Protein AF-A0ABC8RC09-F1 (afdb_monomer_lite)

Structure (mmCIF, N/CA/C/O backbone):
data_AF-A0ABC8RC09-F1
#
_entry.id   AF-A0ABC8RC09-F1
#
loop_
_atom_site.group_PDB
_atom_site.id
_atom_site.type_symbol
_atom_site.label_atom_id
_atom_site.label_alt_id
_atom_site.label_comp_id
_atom_site.label_asym_id
_atom_site.label_entity_id
_atom_site.label_seq_id
_atom_site.pdbx_PDB_ins_code
_atom_site.Cartn_x
_atom_site.Cartn_y
_atom_site.Cartn_z
_atom_site.occupancy
_atom_site.B_iso_or_equiv
_atom_site.auth_seq_id
_atom_site.auth_comp_id
_atom_site.auth_asym_id
_atom_site.auth_atom_id
_atom_site.pdbx_PDB_model_num
ATOM 1 N N . MET A 1 1 ? -13.737 32.961 -8.921 1.00 31.91 1 MET A N 1
ATOM 2 C CA . MET A 1 1 ? -13.573 32.534 -7.515 1.00 31.91 1 MET A CA 1
ATOM 3 C C . MET A 1 1 ? -12.566 31.397 -7.481 1.00 31.91 1 MET A C 1
ATOM 5 O O . MET A 1 1 ? -12.919 30.269 -7.809 1.00 31.91 1 MET A O 1
ATOM 9 N N . GLU A 1 2 ? -11.306 31.718 -7.196 1.00 32.41 2 GLU A N 1
ATOM 10 C CA . GLU A 1 2 ? -10.209 30.752 -7.076 1.00 32.41 2 GLU A CA 1
ATOM 11 C C . GLU A 1 2 ? -10.447 29.837 -5.869 1.00 32.41 2 GLU A C 1
ATOM 13 O O . GLU A 1 2 ? -10.626 30.301 -4.744 1.00 32.41 2 GLU A O 1
ATOM 18 N N . LYS A 1 3 ? -10.496 28.523 -6.103 1.00 36.38 3 LYS A N 1
ATOM 19 C CA . LYS A 1 3 ? -10.579 27.526 -5.033 1.00 36.38 3 LYS A CA 1
ATOM 20 C C . LYS A 1 3 ? -9.157 27.143 -4.637 1.00 36.38 3 LYS A C 1
ATOM 22 O O . LYS A 1 3 ? -8.481 26.433 -5.374 1.00 36.38 3 LYS A O 1
ATOM 27 N N . TYR A 1 4 ? -8.712 27.632 -3.484 1.00 32.59 4 TYR A N 1
ATOM 28 C CA . TYR A 1 4 ? -7.417 27.297 -2.903 1.00 32.59 4 TYR A CA 1
ATOM 29 C C . TYR A 1 4 ? -7.306 25.787 -2.649 1.00 32.59 4 TYR A C 1
ATOM 31 O O . TYR A 1 4 ? -8.126 25.204 -1.937 1.00 32.59 4 TYR A O 1
ATOM 39 N N . ALA A 1 5 ? -6.268 25.162 -3.210 1.00 39.66 5 ALA A N 1
ATOM 40 C CA . ALA A 1 5 ? -5.835 23.831 -2.810 1.00 39.66 5 ALA A CA 1
ATOM 41 C C . ALA A 1 5 ? -5.429 23.874 -1.330 1.00 39.66 5 ALA A C 1
ATOM 43 O O . ALA A 1 5 ? -4.558 24.652 -0.936 1.00 39.66 5 ALA A O 1
ATOM 44 N N . GLN A 1 6 ? -6.069 23.056 -0.495 1.00 35.59 6 GLN A N 1
ATOM 45 C CA . GLN A 1 6 ? -5.686 22.942 0.909 1.00 35.59 6 GLN A CA 1
ATOM 46 C C . GLN A 1 6 ? -4.479 22.013 1.018 1.00 35.59 6 GLN A C 1
ATOM 48 O O . GLN A 1 6 ? -4.540 20.833 0.669 1.00 35.59 6 GLN A O 1
ATOM 53 N N . ILE A 1 7 ? -3.367 22.576 1.484 1.00 38.75 7 ILE A N 1
ATOM 54 C CA . ILE A 1 7 ? -2.116 21.858 1.700 1.00 38.75 7 ILE A CA 1
ATOM 55 C C . ILE A 1 7 ? -2.071 21.420 3.161 1.00 38.75 7 ILE A C 1
ATOM 57 O O . ILE A 1 7 ? -1.916 22.248 4.058 1.00 38.75 7 ILE A O 1
ATOM 61 N N . PHE A 1 8 ? -2.145 20.112 3.399 1.00 38.38 8 PHE A N 1
ATOM 62 C CA . PHE A 1 8 ? -1.890 19.543 4.721 1.00 38.38 8 PHE A CA 1
ATOM 63 C C . PHE A 1 8 ? -0.480 18.955 4.754 1.00 38.38 8 PHE A C 1
ATOM 65 O O . PHE A 1 8 ? -0.114 18.142 3.901 1.00 38.38 8 PHE A O 1
ATOM 72 N N . ARG A 1 9 ? 0.319 19.362 5.745 1.00 35.41 9 ARG A N 1
ATOM 73 C CA . ARG A 1 9 ? 1.628 18.762 6.030 1.00 35.41 9 ARG A CA 1
ATOM 74 C C . ARG A 1 9 ? 1.496 17.854 7.245 1.00 35.41 9 ARG A C 1
ATOM 76 O O . ARG A 1 9 ? 1.318 18.334 8.359 1.00 35.41 9 ARG A O 1
ATOM 83 N N . LEU A 1 10 ? 1.589 16.547 7.027 1.00 36.41 10 LEU A N 1
ATOM 84 C CA . LEU A 1 10 ? 1.580 15.534 8.083 1.00 36.41 10 LEU A CA 1
ATOM 85 C C . LEU A 1 10 ? 2.803 14.637 7.904 1.00 36.41 10 LEU A C 1
ATOM 87 O O . LEU A 1 10 ? 3.010 14.077 6.830 1.00 36.41 10 LEU A O 1
ATOM 91 N N . PHE A 1 11 ? 3.625 14.513 8.949 1.00 39.25 11 PHE A N 1
ATOM 92 C CA . PHE A 1 11 ? 4.826 13.661 8.961 1.00 39.25 11 PHE A CA 1
ATOM 93 C C . PHE A 1 11 ? 5.819 13.931 7.812 1.00 39.25 11 PHE A C 1
ATOM 95 O O . PHE A 1 11 ? 6.375 12.999 7.236 1.00 39.25 11 PHE A O 1
ATOM 102 N N . GLY A 1 12 ? 6.012 15.201 7.438 1.00 38.16 12 GLY A N 1
ATOM 103 C CA . GLY A 1 12 ? 6.913 15.586 6.343 1.00 38.16 12 GLY A CA 1
ATOM 104 C C . GLY A 1 12 ? 6.384 15.291 4.933 1.00 38.16 12 GLY A C 1
ATOM 105 O O . GLY A 1 12 ? 7.077 15.575 3.962 1.00 38.16 12 GLY A O 1
ATOM 106 N N . ASN A 1 13 ? 5.156 14.780 4.801 1.00 39.06 13 ASN A N 1
ATOM 107 C CA . ASN A 1 13 ? 4.503 14.572 3.514 1.00 39.06 13 ASN A CA 1
ATOM 108 C C . ASN A 1 13 ? 3.538 15.729 3.218 1.00 39.06 13 ASN A C 1
ATOM 110 O O . ASN A 1 13 ? 2.702 16.085 4.052 1.00 39.06 13 ASN A O 1
ATOM 114 N N . THR A 1 14 ? 3.632 16.285 2.010 1.00 37.78 14 THR A N 1
ATOM 115 C CA . THR A 1 14 ? 2.657 17.238 1.465 1.00 37.78 14 THR A CA 1
ATOM 116 C C . THR A 1 14 ? 1.487 16.459 0.872 1.00 37.78 14 THR A C 1
ATOM 118 O O . THR A 1 14 ? 1.654 15.756 -0.125 1.00 37.78 14 THR A O 1
ATOM 121 N N . ILE A 1 15 ? 0.299 16.578 1.465 1.00 39.97 15 ILE A N 1
ATOM 122 C CA . ILE A 1 15 ? -0.942 16.083 0.863 1.00 39.97 15 ILE A CA 1
ATOM 123 C C . ILE A 1 15 ? -1.540 17.239 0.062 1.00 39.97 15 ILE A C 1
ATOM 125 O O . ILE A 1 15 ? -2.018 18.215 0.639 1.00 39.97 15 ILE A O 1
ATOM 129 N N . ILE A 1 16 ? -1.480 17.134 -1.268 1.00 40.56 16 ILE A N 1
ATOM 130 C CA . ILE A 1 16 ? -2.173 18.047 -2.181 1.00 40.56 16 ILE A CA 1
ATOM 131 C C . ILE A 1 16 ? -3.559 17.456 -2.437 1.00 40.56 16 ILE A C 1
ATOM 133 O O . ILE A 1 16 ? -3.698 16.474 -3.167 1.00 40.56 16 ILE A O 1
ATOM 137 N N . VAL A 1 17 ? -4.585 18.032 -1.816 1.00 43.09 17 VAL A N 1
ATOM 138 C CA . VAL A 1 17 ? -5.981 17.737 -2.156 1.00 43.09 17 VAL A CA 1
ATOM 139 C C . VAL A 1 17 ? -6.389 18.726 -3.244 1.00 43.09 17 VAL A C 1
ATOM 141 O O . VAL A 1 17 ? -6.629 19.893 -2.944 1.00 43.09 17 VAL A O 1
ATOM 144 N N . GLY A 1 18 ? -6.426 18.286 -4.507 1.00 37.19 18 GLY A N 1
ATOM 145 C CA . GLY A 1 18 ? -6.943 19.154 -5.572 1.00 37.19 18 GLY A CA 1
ATOM 146 C C . GLY A 1 18 ? -6.539 18.898 -7.020 1.00 37.19 18 GLY A C 1
ATOM 147 O O . GLY A 1 18 ? -6.832 19.761 -7.836 1.00 37.19 18 GLY A O 1
ATOM 148 N N . GLU A 1 19 ? -5.915 17.778 -7.393 1.00 36.88 19 GLU A N 1
ATOM 149 C CA . GLU A 1 19 ? -5.708 17.496 -8.821 1.00 36.88 19 GLU A CA 1
ATOM 150 C C . GLU A 1 19 ? -6.808 16.567 -9.339 1.00 36.88 19 GLU A C 1
ATOM 152 O O . GLU A 1 19 ? -6.760 15.343 -9.189 1.00 36.88 19 GLU A O 1
ATOM 157 N N . THR A 1 20 ? -7.854 17.171 -9.903 1.00 37.34 20 THR A N 1
ATOM 158 C CA . THR A 1 20 ? -8.865 16.451 -10.675 1.00 37.34 20 THR A CA 1
ATOM 159 C C . THR A 1 20 ? -8.181 15.798 -11.869 1.00 37.34 20 THR A C 1
ATOM 161 O O . THR A 1 20 ? -7.597 16.483 -12.707 1.00 37.34 20 THR A O 1
ATOM 164 N N . ALA A 1 21 ? -8.248 14.468 -11.932 1.00 38.44 21 ALA A N 1
ATOM 165 C CA . ALA A 1 21 ? -7.783 13.695 -13.071 1.00 38.44 21 ALA A CA 1
ATOM 166 C C . ALA A 1 21 ? -8.394 14.248 -14.367 1.00 38.44 21 ALA A C 1
ATOM 168 O O . ALA A 1 21 ? -9.605 14.450 -14.438 1.00 38.44 21 ALA A O 1
ATOM 169 N N . ASN A 1 22 ? -7.567 14.470 -15.391 1.00 40.00 22 ASN A N 1
ATOM 170 C CA . ASN A 1 22 ? -8.050 14.679 -16.750 1.00 40.00 22 ASN A CA 1
ATOM 171 C C . ASN A 1 22 ? -8.870 13.433 -17.161 1.00 40.00 22 ASN A C 1
ATOM 173 O O . ASN A 1 22 ? -8.292 12.345 -17.236 1.00 40.00 22 ASN A O 1
ATOM 177 N N . PRO A 1 23 ? -10.190 13.547 -17.404 1.00 45.22 23 PRO A N 1
ATOM 178 C CA . PRO A 1 23 ? -11.063 12.397 -17.653 1.00 45.22 23 PRO A CA 1
ATOM 179 C C . PRO A 1 23 ? -10.815 11.710 -19.008 1.00 45.22 23 PRO A C 1
ATOM 181 O O . PRO A 1 23 ? -11.411 10.671 -19.275 1.00 45.22 23 PRO A O 1
ATOM 184 N N . ALA A 1 24 ? -9.949 12.258 -19.868 1.00 44.81 24 ALA A N 1
ATOM 185 C CA . ALA A 1 24 ? -9.801 11.805 -21.251 1.00 44.81 24 ALA A CA 1
ATOM 186 C C . ALA A 1 24 ? -8.908 10.565 -21.453 1.00 44.81 24 ALA A C 1
ATOM 188 O O . ALA A 1 24 ? -8.929 9.981 -22.536 1.00 44.81 24 ALA A O 1
ATOM 189 N N . ARG A 1 25 ? -8.116 10.136 -20.460 1.00 49.25 25 ARG A N 1
ATOM 190 C CA . ARG A 1 25 ? -7.260 8.947 -20.607 1.00 49.25 25 ARG A CA 1
ATOM 191 C C . ARG A 1 25 ? -7.324 8.085 -19.341 1.00 49.25 25 ARG A C 1
ATOM 193 O O . ARG A 1 25 ? -6.903 8.554 -18.282 1.00 49.25 25 ARG A O 1
ATOM 200 N N . PRO A 1 26 ? -7.834 6.840 -19.423 1.00 55.50 26 PRO A N 1
ATOM 201 C CA . PRO A 1 26 ? -7.787 5.909 -18.305 1.00 55.50 26 PRO A CA 1
ATOM 202 C C . PRO A 1 26 ? -6.348 5.791 -17.789 1.00 55.50 26 PRO A C 1
ATOM 204 O O . PRO A 1 26 ? -5.417 5.780 -18.601 1.00 55.50 26 PRO A O 1
ATOM 207 N N . PRO A 1 27 ? -6.127 5.710 -16.466 1.00 62.12 27 PRO A N 1
ATOM 208 C CA . PRO A 1 27 ? -4.797 5.445 -15.943 1.00 62.12 27 PRO A CA 1
ATOM 209 C C . PRO A 1 27 ? -4.273 4.147 -16.565 1.00 62.12 27 PRO A C 1
ATOM 211 O O . PRO A 1 27 ? -4.925 3.111 -16.492 1.00 62.12 27 PRO A O 1
ATOM 214 N N . LEU A 1 28 ? -3.110 4.216 -17.209 1.00 74.50 28 LEU A N 1
ATOM 215 C CA . LEU A 1 28 ? -2.526 3.062 -17.881 1.00 74.50 28 LEU A CA 1
ATOM 216 C C . LEU A 1 28 ? -1.839 2.164 -16.846 1.00 74.50 28 LEU A C 1
ATOM 218 O O . LEU A 1 28 ? -1.021 2.622 -16.042 1.00 74.50 28 LEU A O 1
ATOM 222 N N . LEU A 1 29 ? -2.212 0.888 -16.847 1.00 84.94 29 LEU A N 1
ATOM 223 C CA . LEU A 1 29 ? -1.488 -0.177 -16.168 1.00 84.94 29 LEU A CA 1
ATOM 224 C C . LEU A 1 29 ? -0.535 -0.811 -17.197 1.00 84.94 29 LEU A C 1
ATOM 226 O O . LEU A 1 29 ? -1.018 -1.190 -18.266 1.00 84.94 29 LEU A O 1
ATOM 230 N N . PRO A 1 30 ? 0.780 -0.916 -16.921 1.00 88.38 30 PRO A N 1
ATOM 231 C CA . PRO A 1 30 ? 1.726 -1.524 -17.851 1.00 88.38 30 PRO A CA 1
ATOM 232 C C . PRO A 1 30 ? 1.296 -2.942 -18.257 1.00 88.38 30 PRO A C 1
ATOM 234 O O . PRO A 1 30 ? 0.823 -3.686 -17.386 1.00 88.38 30 PRO A O 1
ATOM 237 N N . PRO A 1 31 ? 1.449 -3.337 -19.536 1.00 89.06 31 PRO A N 1
ATOM 238 C CA . PRO A 1 31 ? 1.027 -4.651 -20.022 1.00 89.06 31 PRO A CA 1
ATOM 239 C C . PRO A 1 31 ? 1.609 -5.818 -19.220 1.00 89.06 31 PRO A C 1
ATOM 241 O O . PRO A 1 31 ? 0.900 -6.780 -18.937 1.00 89.06 31 PRO A O 1
ATOM 244 N N . GLU A 1 32 ? 2.865 -5.724 -18.790 1.00 90.25 32 GLU A N 1
ATOM 245 C CA . GLU A 1 32 ? 3.549 -6.762 -18.013 1.00 90.25 32 GLU A CA 1
ATOM 246 C C . GLU A 1 32 ? 2.869 -6.971 -16.657 1.00 90.25 32 GLU A C 1
ATOM 248 O O . GLU A 1 32 ? 2.595 -8.100 -16.249 1.00 90.25 32 GLU A O 1
ATOM 253 N N . LEU A 1 33 ? 2.524 -5.870 -15.985 1.00 91.88 33 LEU A N 1
ATOM 254 C CA . LEU A 1 33 ? 1.841 -5.911 -14.698 1.00 91.88 33 LEU A CA 1
ATOM 255 C C . LEU A 1 33 ? 0.386 -6.372 -14.855 1.00 91.88 33 LEU A C 1
ATOM 257 O O . LEU A 1 33 ? -0.105 -7.137 -14.028 1.00 91.88 33 LEU A O 1
ATOM 261 N N . MET A 1 34 ? -0.291 -5.972 -15.936 1.00 92.62 34 MET A N 1
ATOM 262 C CA . MET A 1 34 ? -1.623 -6.479 -16.285 1.00 92.62 34 MET A CA 1
ATOM 263 C C . MET A 1 34 ? -1.599 -7.998 -16.516 1.00 92.62 34 MET A C 1
ATOM 265 O O . MET A 1 34 ? -2.437 -8.721 -15.977 1.00 92.62 34 MET A O 1
ATOM 269 N N . ASN A 1 35 ? -0.597 -8.500 -17.241 1.00 93.31 35 ASN A N 1
ATOM 270 C CA . ASN A 1 35 ? -0.405 -9.930 -17.477 1.00 93.31 35 ASN A CA 1
ATOM 271 C C . ASN A 1 35 ? -0.122 -10.693 -16.177 1.00 93.31 35 ASN A C 1
ATOM 273 O O . ASN A 1 35 ? -0.668 -11.781 -15.984 1.00 93.31 35 ASN A O 1
ATOM 277 N N . ALA A 1 36 ? 0.671 -10.128 -15.263 1.00 95.44 36 ALA A N 1
ATOM 278 C CA . ALA A 1 36 ? 0.914 -10.721 -13.946 1.00 95.44 36 ALA A CA 1
ATOM 279 C C . ALA A 1 36 ? -0.379 -10.811 -13.113 1.00 95.44 36 ALA A C 1
ATOM 281 O O . ALA A 1 36 ? -0.672 -11.854 -12.529 1.00 95.44 36 ALA A O 1
ATOM 282 N N . ILE A 1 37 ? -1.200 -9.756 -13.119 1.00 95.31 37 ILE A N 1
ATOM 283 C CA . ILE A 1 37 ? -2.509 -9.736 -12.450 1.00 95.31 37 ILE A CA 1
ATOM 284 C C . ILE A 1 37 ? -3.456 -10.791 -13.045 1.00 95.31 37 ILE A C 1
ATOM 286 O O . ILE A 1 37 ? -4.083 -11.548 -12.299 1.00 95.31 37 ILE A O 1
ATOM 290 N N . HIS A 1 38 ? -3.532 -10.895 -14.374 1.00 94.81 38 HIS A N 1
ATOM 291 C CA . HIS A 1 38 ? -4.337 -11.920 -15.043 1.00 94.81 38 HIS A CA 1
ATOM 292 C C . HIS A 1 38 ? -3.841 -13.338 -14.747 1.00 94.81 38 HIS A C 1
ATOM 294 O O . HIS A 1 38 ? -4.655 -14.220 -14.480 1.00 94.81 38 HIS A O 1
ATOM 300 N N . SER A 1 39 ? -2.523 -13.548 -14.728 1.00 95.31 39 SER A N 1
ATOM 301 C CA . SER A 1 39 ? -1.906 -14.840 -14.392 1.00 95.31 39 SER A CA 1
ATOM 302 C C . SER A 1 39 ? -2.198 -15.257 -12.950 1.00 95.31 39 SER A C 1
ATOM 304 O O . SER A 1 39 ? -2.367 -16.440 -12.667 1.00 95.31 39 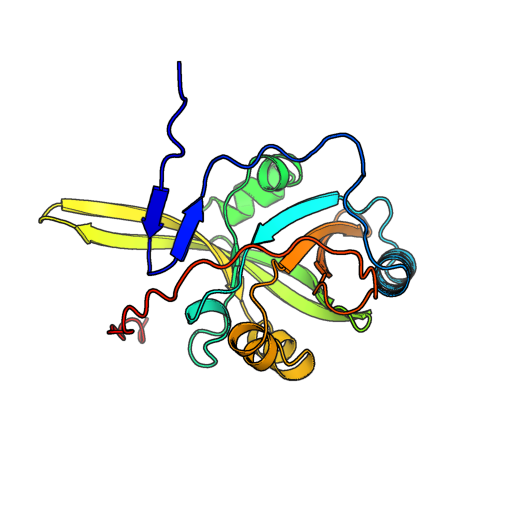SER A O 1
ATOM 306 N N . ALA A 1 40 ? -2.340 -14.287 -12.042 1.00 93.94 40 ALA A N 1
ATOM 307 C CA . ALA A 1 40 ? -2.803 -14.516 -10.677 1.00 93.94 40 ALA A CA 1
ATOM 308 C C . ALA A 1 40 ? -4.316 -14.809 -10.576 1.00 93.94 40 ALA A C 1
ATOM 310 O O . ALA A 1 40 ? -4.813 -15.045 -9.477 1.00 93.94 40 ALA A O 1
ATOM 311 N N . GLY A 1 41 ? -5.062 -14.782 -11.687 1.00 94.81 41 GLY A N 1
ATOM 312 C CA . GLY A 1 41 ? -6.514 -14.973 -11.716 1.00 94.81 41 GLY A CA 1
ATOM 313 C C . GLY A 1 41 ? -7.302 -13.738 -11.276 1.00 94.81 41 GLY A C 1
ATOM 314 O O . GLY A 1 41 ? -8.429 -13.871 -10.800 1.00 94.81 41 GLY A O 1
ATOM 315 N N . GLY A 1 42 ? -6.704 -12.547 -11.377 1.00 92.12 42 GLY A N 1
ATOM 316 C CA . GLY A 1 42 ? -7.294 -11.282 -10.954 1.00 92.12 42 GLY A CA 1
ATOM 317 C C . GLY A 1 42 ? -7.935 -10.504 -12.101 1.00 92.12 42 GLY A C 1
ATOM 318 O O . GLY A 1 42 ? -7.231 -9.782 -12.799 1.00 92.12 42 GLY A O 1
ATOM 319 N N . PRO A 1 43 ? -9.254 -10.578 -12.328 1.00 84.62 43 PRO A N 1
ATOM 320 C CA . PRO A 1 43 ? -9.889 -9.740 -13.336 1.00 84.62 43 PRO A CA 1
ATOM 321 C C . PRO A 1 43 ? -10.058 -8.295 -12.831 1.00 84.62 43 PRO A C 1
ATOM 323 O O . PRO A 1 43 ? -10.250 -8.060 -11.638 1.00 84.62 43 PRO A O 1
ATOM 326 N N . LYS A 1 44 ? -10.091 -7.332 -13.764 1.00 89.62 44 LYS A N 1
ATOM 327 C CA . LYS A 1 44 ? -10.551 -5.941 -13.546 1.00 89.62 44 LYS A CA 1
ATOM 328 C C . LYS A 1 44 ? -9.785 -5.162 -12.452 1.00 89.62 44 LYS A C 1
ATOM 330 O O . LYS A 1 44 ? -10.383 -4.780 -11.444 1.00 89.62 44 LYS A O 1
ATOM 335 N N . PRO A 1 45 ? -8.484 -4.876 -12.633 1.00 93.56 45 PRO A N 1
ATOM 336 C CA . PRO A 1 45 ? -7.757 -4.020 -11.703 1.00 93.56 45 PRO A CA 1
ATOM 337 C C . PRO A 1 45 ? -8.296 -2.581 -11.696 1.00 93.56 45 PRO A C 1
ATOM 339 O O . PRO A 1 45 ? -8.621 -2.013 -12.738 1.00 93.56 45 PRO A O 1
ATOM 342 N N . MET A 1 46 ? -8.349 -1.976 -10.509 1.00 94.31 46 MET A N 1
ATOM 343 C CA . MET A 1 46 ? -8.792 -0.597 -10.283 1.00 94.31 46 MET A CA 1
ATOM 344 C C . MET A 1 46 ? -7.690 0.223 -9.621 1.00 94.31 46 MET A C 1
ATOM 346 O O . MET A 1 46 ? -7.052 -0.237 -8.677 1.00 94.31 46 MET A O 1
ATOM 350 N N . LEU A 1 47 ? -7.467 1.455 -10.075 1.00 93.56 47 LEU A N 1
ATOM 351 C CA . LEU A 1 47 ? -6.520 2.354 -9.421 1.00 93.56 47 LEU A CA 1
ATOM 352 C C . LEU A 1 47 ? -7.126 2.873 -8.110 1.00 93.56 47 LEU A C 1
ATOM 354 O O . LEU A 1 47 ? -8.143 3.562 -8.136 1.00 93.56 47 LEU A O 1
ATOM 358 N N . LEU A 1 48 ? -6.487 2.583 -6.973 1.00 93.94 48 LEU A N 1
ATOM 359 C CA . LEU A 1 48 ? -7.000 2.961 -5.649 1.00 93.94 48 LEU A CA 1
ATOM 360 C C . LEU A 1 48 ? -6.245 4.143 -5.037 1.00 93.94 48 LEU A C 1
ATOM 362 O O . LEU A 1 48 ? -6.845 5.012 -4.398 1.00 93.94 48 LEU A O 1
ATOM 366 N N . ILE A 1 49 ? -4.923 4.180 -5.227 1.00 91.38 49 ILE A N 1
ATOM 367 C CA . ILE A 1 49 ? -4.038 5.199 -4.653 1.00 91.38 49 ILE A CA 1
ATOM 368 C C . ILE A 1 49 ? -3.032 5.677 -5.698 1.00 91.38 49 ILE A C 1
ATOM 370 O O . ILE A 1 49 ? -2.427 4.877 -6.410 1.00 91.38 49 ILE A O 1
ATOM 374 N N . LYS A 1 50 ? -2.777 6.987 -5.703 1.00 89.69 50 LYS A N 1
ATOM 375 C CA . LYS A 1 50 ? -1.610 7.620 -6.325 1.00 89.69 50 LYS A CA 1
ATOM 376 C C . LYS A 1 50 ? -0.856 8.374 -5.230 1.00 89.69 50 LYS A C 1
ATOM 378 O O . LYS A 1 50 ? -1.422 9.272 -4.611 1.00 89.69 50 LYS A O 1
ATOM 383 N N . LYS A 1 51 ? 0.391 7.991 -4.948 1.00 86.00 51 LYS A N 1
ATOM 384 C CA . LYS A 1 51 ? 1.186 8.577 -3.856 1.00 86.00 51 LYS A CA 1
ATOM 385 C C . LYS A 1 51 ? 2.675 8.618 -4.207 1.00 86.00 51 LYS A C 1
ATOM 387 O O . LYS A 1 51 ? 3.207 7.671 -4.774 1.00 86.00 51 LYS A O 1
ATOM 392 N N . ASN A 1 52 ? 3.358 9.689 -3.806 1.00 85.81 52 ASN A N 1
ATOM 393 C CA . ASN A 1 52 ? 4.820 9.713 -3.741 1.00 85.81 52 ASN A CA 1
ATOM 394 C C . ASN A 1 52 ? 5.285 8.986 -2.477 1.00 85.81 52 ASN A C 1
ATOM 396 O O . ASN A 1 52 ? 4.765 9.252 -1.390 1.00 85.81 52 ASN A O 1
ATOM 400 N N . LEU A 1 53 ? 6.247 8.074 -2.610 1.00 87.06 53 LEU A N 1
ATOM 401 C CA . LEU A 1 53 ? 6.830 7.408 -1.447 1.00 87.06 53 LEU A CA 1
ATOM 402 C C . LEU A 1 53 ? 7.589 8.440 -0.609 1.00 87.06 53 LEU A C 1
ATOM 404 O O . LEU A 1 53 ? 8.451 9.144 -1.121 1.00 87.06 53 LEU A O 1
ATOM 408 N N . GLY A 1 54 ? 7.251 8.548 0.672 1.00 83.50 54 GLY A N 1
ATOM 409 C CA . GLY A 1 54 ? 7.973 9.398 1.611 1.00 83.50 54 GLY A CA 1
ATOM 410 C C . GLY A 1 54 ? 9.235 8.710 2.131 1.00 83.50 54 GLY A C 1
ATOM 411 O O . GLY A 1 54 ? 9.396 7.493 2.020 1.00 83.50 54 GLY A O 1
ATOM 412 N N . ALA A 1 55 ? 10.107 9.475 2.791 1.00 85.25 55 ALA A N 1
ATOM 413 C CA . ALA A 1 55 ? 11.313 8.935 3.427 1.00 85.25 55 ALA A CA 1
ATOM 414 C C . ALA A 1 55 ? 10.997 7.808 4.429 1.00 85.25 55 ALA A C 1
ATOM 416 O O . ALA A 1 55 ? 11.756 6.849 4.544 1.00 85.25 55 ALA A O 1
ATOM 417 N N . SER A 1 56 ? 9.856 7.897 5.120 1.00 85.19 56 SER A N 1
ATOM 418 C CA . SER A 1 56 ? 9.391 6.861 6.044 1.00 85.19 56 SER A CA 1
ATOM 419 C C . SER A 1 56 ? 8.924 5.585 5.344 1.00 85.19 56 SER A C 1
ATOM 421 O O . SER A 1 56 ? 9.049 4.515 5.932 1.00 85.19 56 SER A O 1
ATOM 423 N N . ASP A 1 57 ? 8.439 5.678 4.102 1.00 89.69 57 ASP A N 1
ATOM 424 C CA . ASP A 1 57 ? 8.000 4.510 3.341 1.00 89.69 57 ASP A CA 1
ATOM 425 C C . ASP A 1 57 ? 9.200 3.684 2.858 1.00 89.69 57 ASP A C 1
ATOM 427 O O . ASP A 1 57 ? 9.135 2.466 2.795 1.00 89.69 57 ASP A O 1
ATOM 431 N N . VAL A 1 58 ? 10.334 4.312 2.542 1.00 90.88 58 VAL A N 1
ATOM 432 C CA . VAL A 1 58 ? 11.547 3.599 2.087 1.00 90.88 58 VAL A CA 1
ATOM 433 C C . VAL A 1 58 ? 12.561 3.344 3.208 1.00 90.88 58 VAL A C 1
ATOM 435 O O . VAL A 1 58 ? 13.665 2.855 2.954 1.00 90.88 58 VAL A O 1
ATOM 438 N N . ASN A 1 59 ? 12.214 3.679 4.454 1.00 87.44 59 ASN A N 1
ATOM 439 C CA . ASN A 1 59 ? 13.076 3.442 5.605 1.00 87.44 59 ASN A CA 1
ATOM 440 C C . ASN A 1 59 ? 13.038 1.959 6.005 1.00 87.44 59 ASN A C 1
ATOM 442 O O . ASN A 1 59 ? 11.995 1.423 6.388 1.00 87.44 59 ASN A O 1
ATOM 446 N N . LYS A 1 60 ? 14.210 1.315 5.962 1.00 90.31 60 LYS A N 1
ATOM 447 C CA . LYS A 1 60 ? 14.383 -0.101 6.295 1.00 90.31 60 LYS A CA 1
ATOM 448 C C . LYS A 1 60 ? 13.955 -0.461 7.715 1.00 90.31 60 LYS A C 1
ATOM 450 O O . LYS A 1 60 ? 13.409 -1.541 7.908 1.00 90.31 60 LYS A O 1
ATOM 455 N N . ASP A 1 61 ? 14.135 0.453 8.662 1.00 89.44 61 ASP A N 1
ATOM 456 C CA . ASP A 1 61 ? 13.861 0.199 10.076 1.00 89.44 61 ASP A CA 1
ATOM 457 C C . ASP A 1 61 ? 12.358 0.305 10.376 1.00 89.44 61 ASP A C 1
ATOM 459 O O . ASP A 1 61 ? 11.868 -0.264 11.345 1.00 89.44 61 ASP A O 1
ATOM 463 N N . LEU A 1 62 ? 11.600 1.000 9.516 1.00 87.94 62 LEU A N 1
ATOM 464 C CA . LEU A 1 62 ? 10.148 1.127 9.651 1.00 87.94 62 LEU A CA 1
ATOM 465 C C . LEU A 1 62 ? 9.381 0.022 8.917 1.00 87.94 62 LEU A C 1
ATOM 467 O O . LEU A 1 62 ? 8.257 -0.279 9.316 1.00 87.94 62 LEU A O 1
ATOM 471 N N . ASN A 1 63 ? 9.959 -0.541 7.845 1.00 92.75 63 ASN A N 1
ATOM 472 C CA . ASN A 1 63 ? 9.404 -1.638 7.039 1.00 92.75 63 ASN A CA 1
ATOM 473 C C . ASN A 1 63 ? 7.890 -1.509 6.769 1.00 92.75 63 ASN A C 1
ATOM 475 O O . ASN A 1 63 ? 7.102 -2.438 6.986 1.00 92.75 63 ASN A O 1
ATOM 479 N N . ARG A 1 64 ? 7.469 -0.318 6.331 1.00 93.31 64 ARG A N 1
ATOM 480 C CA . ARG A 1 64 ? 6.055 -0.007 6.139 1.00 93.31 64 ARG A CA 1
ATOM 481 C C . ARG A 1 64 ? 5.811 0.959 4.993 1.00 93.31 64 ARG A C 1
ATOM 483 O O . ARG A 1 64 ? 6.607 1.865 4.789 1.00 93.31 64 ARG A O 1
ATOM 490 N N . LEU A 1 65 ? 4.666 0.820 4.336 1.00 93.38 65 LEU A N 1
ATOM 491 C CA . LEU A 1 65 ? 4.093 1.833 3.455 1.00 93.38 65 LEU A CA 1
ATOM 492 C C . LEU A 1 65 ? 2.881 2.450 4.140 1.00 93.38 65 LEU A C 1
ATOM 494 O O . LEU A 1 65 ? 1.925 1.744 4.464 1.00 93.38 65 LEU A O 1
ATOM 498 N N . SER A 1 66 ? 2.881 3.768 4.301 1.00 91.12 66 SER A N 1
ATOM 499 C CA . SER A 1 66 ? 1.670 4.504 4.641 1.00 91.12 66 SER A CA 1
ATOM 500 C C . SER A 1 66 ? 0.771 4.622 3.411 1.00 91.12 66 SER A C 1
ATOM 502 O O . SER A 1 66 ? 1.162 5.152 2.371 1.00 91.12 66 SER A O 1
ATOM 504 N N . VAL A 1 67 ? -0.451 4.130 3.535 1.00 90.81 67 VAL A N 1
ATOM 505 C CA .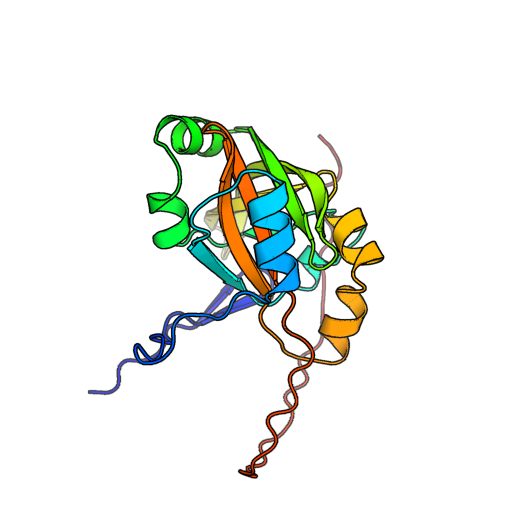 VAL A 1 67 ? -1.476 4.161 2.501 1.00 90.81 67 VAL A CA 1
ATOM 506 C C . VAL A 1 67 ? -2.486 5.256 2.856 1.00 90.81 67 VAL A C 1
ATOM 508 O O . VAL A 1 67 ? -3.087 5.207 3.932 1.00 90.81 67 VAL A O 1
ATOM 511 N N . PRO A 1 68 ? -2.685 6.270 1.996 1.00 88.38 68 PRO A N 1
ATOM 512 C CA . PRO A 1 68 ? -3.698 7.285 2.241 1.00 88.38 68 PRO A CA 1
ATOM 513 C C . PRO A 1 68 ? -5.094 6.657 2.155 1.00 88.38 68 PRO A C 1
ATOM 515 O O . PRO A 1 68 ? -5.377 5.864 1.256 1.00 88.38 68 PRO A O 1
ATOM 518 N N . LYS A 1 69 ? -5.981 7.037 3.079 1.00 87.88 69 LYS A N 1
ATOM 519 C CA . LYS A 1 69 ? -7.394 6.641 3.047 1.00 87.88 69 LYS A CA 1
ATOM 520 C C . LYS A 1 69 ? -8.102 7.445 1.949 1.00 87.88 69 LYS A C 1
ATOM 522 O O . LYS A 1 69 ? -8.485 8.588 2.175 1.00 87.88 69 LYS A O 1
ATOM 527 N N . THR A 1 70 ? -8.225 6.871 0.753 1.00 88.56 70 THR A N 1
ATOM 528 C CA . THR A 1 70 ? -8.958 7.463 -0.380 1.00 88.56 70 THR A CA 1
ATOM 529 C C . THR A 1 70 ? -10.382 6.913 -0.452 1.00 88.56 70 THR A C 1
ATOM 531 O O . THR A 1 70 ? -10.640 5.803 0.012 1.00 88.56 70 THR A O 1
ATOM 534 N N . ILE A 1 71 ? -11.304 7.668 -1.060 1.00 89.44 71 ILE A N 1
ATOM 535 C CA . ILE A 1 71 ? -12.680 7.203 -1.315 1.00 89.44 71 ILE A CA 1
ATOM 536 C C . ILE A 1 71 ? -12.646 5.919 -2.154 1.00 89.44 71 ILE A C 1
ATOM 538 O O . ILE A 1 71 ? -13.206 4.915 -1.744 1.00 89.44 71 ILE A O 1
ATOM 542 N N . ALA A 1 72 ? -11.865 5.905 -3.242 1.00 91.56 72 ALA A N 1
ATOM 543 C CA . ALA A 1 72 ? -11.714 4.736 -4.110 1.00 91.56 72 ALA A CA 1
ATOM 544 C C . ALA A 1 72 ? -11.247 3.478 -3.360 1.00 91.56 72 ALA A C 1
ATOM 546 O O . ALA A 1 72 ? -11.788 2.398 -3.577 1.00 91.56 72 ALA A O 1
ATOM 547 N N . LEU A 1 73 ? -10.263 3.605 -2.460 1.00 93.62 73 LEU A N 1
ATOM 548 C CA . LEU A 1 73 ? -9.816 2.487 -1.631 1.00 93.62 73 LEU A CA 1
ATOM 549 C C . LEU A 1 73 ? -10.938 2.003 -0.716 1.00 93.62 73 LEU A C 1
ATOM 551 O O . LEU A 1 73 ? -11.185 0.806 -0.649 1.00 93.62 73 LEU A O 1
ATOM 555 N N . MET A 1 74 ? -11.607 2.915 -0.012 1.00 91.94 74 MET A N 1
ATOM 556 C CA . MET A 1 74 ? -12.653 2.530 0.930 1.00 91.94 74 MET A CA 1
ATOM 557 C C . MET A 1 74 ? -13.850 1.903 0.218 1.00 91.94 74 MET A C 1
ATOM 559 O O . MET A 1 74 ? -14.334 0.882 0.686 1.00 91.94 74 MET A O 1
ATOM 563 N N . ASP A 1 75 ? -14.278 2.425 -0.925 1.00 94.94 75 ASP A N 1
ATOM 564 C CA . ASP A 1 75 ? -15.382 1.852 -1.703 1.00 94.94 75 ASP A CA 1
ATOM 565 C C . ASP A 1 75 ? -15.026 0.482 -2.294 1.00 94.94 75 ASP A C 1
ATOM 567 O O . ASP A 1 75 ? -15.894 -0.375 -2.446 1.00 94.94 75 ASP A O 1
ATOM 571 N N . PHE A 1 76 ? -13.742 0.240 -2.579 1.00 95.56 76 PHE A N 1
ATOM 572 C CA . PHE A 1 76 ? -13.260 -1.047 -3.077 1.00 95.56 76 PHE A CA 1
ATOM 573 C C . PHE A 1 76 ? -13.241 -2.151 -2.008 1.00 95.56 76 PHE A C 1
ATOM 575 O O . PHE A 1 76 ? -13.360 -3.337 -2.336 1.00 95.56 76 PHE A O 1
ATOM 582 N N . LEU A 1 77 ? -13.041 -1.794 -0.736 1.00 94.94 77 LEU A N 1
ATOM 583 C CA . LEU A 1 77 ? -13.010 -2.754 0.368 1.00 94.94 77 LEU A CA 1
ATOM 584 C C . LEU A 1 77 ? -14.414 -3.280 0.683 1.00 94.94 77 LEU A C 1
ATOM 586 O O . LEU A 1 77 ? -15.385 -2.525 0.739 1.00 94.94 77 LEU A O 1
ATOM 590 N N . THR A 1 78 ? -14.507 -4.577 0.970 1.00 96.12 78 THR A N 1
ATOM 591 C CA . THR A 1 78 ? -15.740 -5.182 1.492 1.00 96.12 78 THR A CA 1
ATOM 592 C C . THR A 1 78 ? -15.991 -4.731 2.930 1.00 96.12 78 THR A C 1
ATOM 594 O O . THR A 1 78 ? -15.056 -4.374 3.648 1.00 96.12 78 THR A O 1
ATOM 597 N N . ASP A 1 79 ? -17.232 -4.816 3.404 1.00 94.25 79 ASP A N 1
ATOM 598 C CA . ASP A 1 79 ? -17.559 -4.430 4.784 1.00 94.25 79 ASP A CA 1
ATOM 599 C C . ASP A 1 79 ? -16.830 -5.290 5.821 1.00 94.25 79 ASP A C 1
ATOM 601 O O . ASP A 1 79 ? -16.399 -4.790 6.859 1.00 94.25 79 ASP A O 1
ATOM 605 N N . LYS A 1 80 ? -16.582 -6.567 5.500 1.00 92.44 80 LYS A N 1
ATOM 606 C CA . LYS A 1 80 ? -15.754 -7.454 6.326 1.00 92.44 80 LYS A CA 1
ATOM 607 C C . LYS A 1 80 ? -14.311 -6.958 6.416 1.00 92.44 80 LYS A C 1
ATOM 609 O O . LYS A 1 80 ? -13.725 -6.973 7.495 1.00 92.44 80 LYS A O 1
ATOM 614 N N . GLU A 1 81 ? -13.728 -6.529 5.301 1.00 94.50 81 GLU A N 1
ATOM 615 C CA . GLU A 1 81 ? -12.363 -5.992 5.271 1.00 94.50 81 GLU A CA 1
ATOM 616 C C . GLU A 1 81 ? -12.272 -4.659 6.000 1.00 94.50 81 GLU A C 1
ATOM 618 O O . GLU A 1 81 ? -11.361 -4.488 6.806 1.00 94.50 81 GLU A O 1
ATOM 623 N N . LYS A 1 82 ? -13.238 -3.759 5.776 1.00 91.81 82 LYS A N 1
ATOM 624 C CA . LYS A 1 82 ? -13.365 -2.495 6.512 1.00 91.81 82 LYS A CA 1
ATOM 625 C C . LYS A 1 82 ? -13.449 -2.752 8.009 1.00 91.81 82 LYS A C 1
ATOM 627 O O . LYS A 1 82 ? -12.626 -2.226 8.742 1.00 91.81 82 LYS A O 1
ATOM 632 N N . GLY A 1 83 ? -14.351 -3.625 8.457 1.00 89.06 83 GLY A N 1
ATOM 633 C CA . GLY A 1 83 ? -14.457 -3.996 9.869 1.00 89.06 83 GLY A CA 1
ATOM 634 C C . GLY A 1 83 ? -13.151 -4.584 10.413 1.00 89.06 83 GLY A C 1
ATOM 635 O O . GLY A 1 83 ? -12.696 -4.205 11.490 1.00 89.06 83 GLY A O 1
ATOM 636 N N . SER A 1 84 ? -12.487 -5.441 9.630 1.00 88.75 84 SER A N 1
ATOM 637 C CA . SER A 1 84 ? -11.204 -6.047 10.001 1.00 88.75 84 SER A CA 1
ATOM 638 C C . SER A 1 84 ? -10.073 -5.032 10.167 1.00 88.75 84 SER A C 1
ATOM 640 O O . SER A 1 84 ? -9.185 -5.283 10.978 1.00 88.75 84 SER A O 1
ATOM 642 N N . ILE A 1 85 ? -10.060 -3.929 9.410 1.00 88.06 85 ILE A N 1
ATOM 643 C CA . ILE A 1 85 ? -9.027 -2.884 9.522 1.00 88.06 85 ILE A CA 1
ATOM 644 C C . ILE A 1 85 ? -9.445 -1.728 10.433 1.00 88.06 85 ILE A C 1
ATOM 646 O O . ILE A 1 85 ? -8.582 -1.063 10.989 1.00 88.06 85 ILE A O 1
ATOM 650 N N . GLU A 1 86 ? -10.735 -1.435 10.586 1.00 80.94 86 GLU A N 1
ATOM 651 C CA . GLU A 1 86 ? -11.201 -0.297 11.384 1.00 80.94 86 GLU A CA 1
ATOM 652 C C . GLU A 1 86 ? -11.180 -0.593 12.887 1.00 80.94 86 GLU A C 1
ATOM 654 O O . GLU A 1 86 ? -10.988 0.340 13.671 1.00 80.94 86 GLU A O 1
ATOM 659 N N . ASN A 1 87 ? -11.230 -1.864 13.288 1.00 79.56 87 ASN A N 1
ATOM 660 C CA . ASN A 1 87 ? -11.009 -2.277 14.673 1.00 79.56 87 ASN A CA 1
ATOM 661 C C . ASN A 1 87 ? -9.578 -1.957 15.148 1.00 79.56 87 ASN A C 1
ATOM 663 O O . ASN A 1 87 ? -8.617 -2.037 14.379 1.00 79.56 87 ASN A O 1
ATOM 667 N N . ASP A 1 88 ? -9.422 -1.575 16.419 1.00 67.19 88 ASP A N 1
ATOM 668 C CA . ASP A 1 88 ? -8.100 -1.331 17.009 1.00 67.19 88 ASP A CA 1
ATOM 669 C C . ASP A 1 88 ? -7.252 -2.610 16.969 1.00 67.19 88 ASP A C 1
ATOM 671 O O . ASP A 1 88 ? -7.697 -3.685 17.361 1.00 67.19 88 ASP A O 1
ATOM 675 N N . GLY A 1 89 ? -6.032 -2.508 16.432 1.00 69.62 89 GLY A N 1
ATOM 676 C CA . GLY A 1 89 ? -5.166 -3.672 16.201 1.00 69.62 89 GLY A CA 1
ATOM 677 C C . GLY A 1 89 ? -5.587 -4.557 15.020 1.00 69.62 89 GLY A C 1
ATOM 678 O O . GLY A 1 89 ? -4.962 -5.593 14.788 1.00 69.62 89 GLY A O 1
ATOM 679 N N . GLY A 1 90 ? -6.603 -4.140 14.259 1.00 79.19 90 GLY A N 1
ATOM 680 C CA . GLY A 1 90 ? -7.126 -4.831 13.091 1.00 79.19 90 GLY A CA 1
ATOM 681 C C . GLY A 1 90 ? -6.085 -5.049 11.990 1.00 79.19 90 GLY A C 1
ATOM 682 O O . GLY A 1 90 ? -5.323 -4.146 11.626 1.00 79.19 90 GLY A O 1
ATOM 683 N N . ARG A 1 91 ? -6.043 -6.272 11.457 1.00 88.69 91 ARG A N 1
ATOM 684 C CA . ARG A 1 91 ? -5.086 -6.725 10.440 1.00 88.69 91 ARG A CA 1
ATOM 685 C C . ARG A 1 91 ? -5.816 -7.534 9.380 1.00 88.69 91 ARG A C 1
ATOM 687 O O . ARG A 1 91 ? -6.688 -8.333 9.705 1.00 88.69 91 ARG A O 1
ATOM 694 N N . HIS A 1 92 ? -5.434 -7.342 8.127 1.00 94.00 92 HIS A N 1
ATOM 695 C CA . HIS A 1 92 ? -5.935 -8.103 6.996 1.00 94.00 92 HIS A CA 1
ATOM 696 C C . HIS A 1 92 ? -4.762 -8.526 6.114 1.00 94.00 92 HIS A C 1
ATOM 698 O O . HIS A 1 92 ? -3.995 -7.680 5.655 1.00 94.00 92 HIS A O 1
ATOM 704 N N . ASP A 1 93 ? -4.598 -9.826 5.892 1.00 95.12 93 ASP A N 1
ATOM 705 C CA . ASP A 1 93 ? -3.552 -10.324 5.003 1.00 95.12 93 ASP A CA 1
ATOM 706 C C . ASP A 1 93 ? -3.914 -10.026 3.549 1.00 95.12 93 ASP A C 1
ATOM 708 O O . ASP A 1 93 ? -5.021 -10.304 3.090 1.00 95.12 93 ASP A O 1
ATOM 712 N N . VAL A 1 94 ? -2.955 -9.474 2.813 1.00 96.88 94 VAL A N 1
ATOM 713 C CA . VAL A 1 94 ? -3.096 -9.139 1.395 1.00 96.88 94 VAL A CA 1
ATOM 714 C C . VAL A 1 94 ? -1.891 -9.644 0.624 1.00 96.88 94 VAL A C 1
ATOM 716 O O . VAL A 1 94 ? -0.799 -9.796 1.172 1.00 96.88 94 VAL A O 1
ATOM 719 N N . THR A 1 95 ? -2.068 -9.879 -0.670 1.00 97.88 95 THR A N 1
ATOM 720 C CA . THR A 1 95 ? -0.942 -10.132 -1.573 1.00 97.88 95 THR A CA 1
ATOM 721 C C . THR A 1 95 ? -0.697 -8.900 -2.425 1.00 97.88 95 THR A C 1
ATOM 723 O O . THR A 1 95 ? -1.634 -8.344 -2.995 1.00 97.88 95 THR A O 1
ATOM 726 N N . VAL A 1 96 ? 0.559 -8.475 -2.505 1.00 97.81 96 VAL A N 1
ATOM 727 C CA . VAL A 1 96 ? 1.006 -7.377 -3.360 1.00 97.81 96 VAL A CA 1
ATOM 728 C C . VAL A 1 96 ? 1.853 -7.951 -4.489 1.00 97.81 96 VAL A C 1
ATOM 730 O O . VAL A 1 96 ? 2.837 -8.636 -4.217 1.00 97.81 96 VAL A O 1
ATOM 733 N N . ILE A 1 97 ? 1.470 -7.674 -5.733 1.00 97.31 97 ILE A N 1
ATOM 734 C CA . ILE A 1 97 ? 2.274 -7.949 -6.925 1.00 97.31 97 ILE A CA 1
ATOM 735 C C . ILE A 1 97 ? 3.149 -6.723 -7.207 1.00 97.31 97 ILE A C 1
ATOM 737 O O . ILE A 1 97 ? 2.652 -5.594 -7.239 1.00 97.31 97 ILE A O 1
ATOM 741 N N . ASP A 1 98 ? 4.452 -6.924 -7.366 1.00 94.69 98 ASP A N 1
ATOM 742 C CA . ASP A 1 98 ? 5.384 -5.852 -7.728 1.00 94.69 98 ASP A CA 1
ATOM 743 C C . ASP A 1 98 ? 5.468 -5.652 -9.262 1.00 94.69 98 ASP A C 1
ATOM 745 O O . ASP A 1 98 ? 4.903 -6.445 -10.016 1.00 94.69 98 ASP A O 1
ATOM 749 N N . PRO A 1 99 ? 6.175 -4.621 -9.764 1.00 90.88 99 PRO A N 1
ATOM 750 C CA . PRO A 1 99 ? 6.349 -4.398 -11.205 1.00 90.88 99 PRO A CA 1
ATOM 751 C C . PRO A 1 99 ? 6.950 -5.569 -11.991 1.00 90.88 99 PRO A C 1
ATOM 753 O O . PRO A 1 99 ? 6.774 -5.639 -13.203 1.00 90.88 99 PRO A O 1
ATOM 756 N N . ARG A 1 100 ? 7.672 -6.473 -11.323 1.00 91.19 100 ARG A N 1
ATOM 757 C CA . ARG A 1 100 ? 8.303 -7.653 -11.926 1.00 91.19 100 ARG A CA 1
ATOM 758 C C . ARG A 1 100 ? 7.357 -8.859 -11.953 1.00 91.19 100 ARG A C 1
ATOM 760 O O . ARG A 1 100 ? 7.745 -9.913 -12.447 1.00 91.19 100 ARG A O 1
ATOM 767 N N . GLY A 1 101 ? 6.147 -8.725 -11.406 1.00 92.88 101 GLY A N 1
ATOM 768 C CA . GLY A 1 101 ? 5.181 -9.812 -11.264 1.00 92.88 101 GLY A CA 1
ATOM 769 C C . GLY A 1 101 ? 5.416 -10.705 -10.041 1.00 92.88 101 GLY A C 1
ATOM 770 O O . GLY A 1 101 ? 4.756 -11.732 -9.906 1.00 92.88 101 GLY A O 1
ATOM 771 N N . CYS A 1 102 ? 6.332 -10.347 -9.136 1.00 95.31 102 CYS A N 1
ATOM 772 C CA . CYS A 1 102 ? 6.609 -11.121 -7.927 1.00 95.31 102 CYS A CA 1
ATOM 773 C C . CYS A 1 102 ? 5.529 -10.890 -6.860 1.00 95.31 102 CYS A C 1
ATOM 775 O O . CYS A 1 102 ? 5.071 -9.769 -6.646 1.00 95.31 102 CYS A O 1
ATOM 777 N N . HIS A 1 103 ? 5.160 -11.954 -6.141 1.00 96.50 103 HIS A N 1
ATOM 778 C CA . HIS A 1 103 ? 4.122 -11.924 -5.110 1.00 96.50 103 HIS A CA 1
ATOM 779 C C . HIS A 1 103 ? 4.712 -11.733 -3.709 1.00 96.50 103 HIS A C 1
ATOM 781 O O . HIS A 1 103 ? 5.583 -12.488 -3.273 1.00 96.50 103 HIS A O 1
ATOM 787 N N . PHE A 1 104 ? 4.163 -10.781 -2.955 1.00 97.06 104 PHE A N 1
ATOM 788 C CA . PHE A 1 104 ? 4.556 -10.487 -1.579 1.00 97.06 104 PHE A CA 1
ATOM 789 C C . PHE A 1 104 ? 3.340 -10.513 -0.655 1.00 97.06 104 PHE A C 1
ATOM 791 O O . PHE A 1 104 ? 2.436 -9.689 -0.776 1.00 97.06 104 PHE A O 1
ATOM 798 N N . VAL A 1 105 ? 3.328 -11.429 0.315 1.00 96.31 105 VAL A N 1
ATOM 799 C CA . VAL A 1 105 ? 2.286 -11.459 1.354 1.00 96.31 105 VAL A CA 1
ATOM 800 C C . VAL A 1 105 ? 2.556 -10.352 2.368 1.00 96.31 105 VAL A C 1
ATOM 802 O O . VAL A 1 105 ? 3.601 -10.351 3.020 1.00 96.31 105 VAL A O 1
ATOM 805 N N . MET A 1 106 ? 1.624 -9.427 2.534 1.00 96.38 106 MET A N 1
ATOM 806 C CA . MET A 1 106 ? 1.731 -8.283 3.437 1.00 96.38 106 MET A CA 1
ATOM 807 C C . MET A 1 106 ? 0.544 -8.229 4.392 1.00 96.38 106 MET A C 1
ATOM 809 O O . MET A 1 106 ? -0.468 -8.891 4.184 1.00 96.38 106 MET A O 1
ATOM 813 N N . VAL A 1 107 ? 0.676 -7.415 5.436 1.00 95.25 107 VAL A N 1
ATOM 814 C CA . VAL A 1 107 ? -0.427 -7.120 6.353 1.00 95.25 107 VAL A CA 1
ATOM 815 C C . VAL A 1 107 ? -0.907 -5.706 6.083 1.00 95.25 107 VAL A C 1
ATOM 817 O O . VAL A 1 107 ? -0.124 -4.761 6.185 1.00 95.25 107 VAL A O 1
ATOM 820 N N . PHE A 1 108 ? -2.190 -5.568 5.769 1.00 95.50 108 PHE A N 1
ATOM 821 C CA . PHE A 1 108 ? -2.891 -4.300 5.667 1.00 95.50 108 PHE A CA 1
ATOM 822 C C . PHE A 1 108 ? -3.628 -4.017 6.976 1.00 95.50 108 PHE A C 1
ATOM 824 O O . PHE A 1 108 ? -4.438 -4.820 7.433 1.00 95.50 108 PHE A O 1
ATOM 831 N N . SER A 1 109 ? -3.309 -2.904 7.627 1.00 92.12 109 SER A N 1
ATOM 832 C CA . SER A 1 109 ? -3.804 -2.602 8.977 1.00 92.12 109 SER A CA 1
ATOM 833 C C . SER A 1 109 ? -4.050 -1.115 9.171 1.00 92.12 109 SER A C 1
ATOM 835 O O . SER A 1 109 ? -3.456 -0.289 8.474 1.00 92.12 109 SER A O 1
ATOM 837 N N . ARG A 1 110 ? -4.895 -0.764 10.143 1.00 88.88 110 ARG A N 1
ATOM 838 C CA . ARG A 1 110 ? -5.018 0.613 10.623 1.00 88.88 110 ARG A CA 1
ATOM 839 C C . ARG A 1 110 ? -4.131 0.810 11.834 1.00 88.88 110 ARG A C 1
ATOM 841 O O . ARG A 1 110 ? -4.195 0.059 12.801 1.00 88.88 110 ARG A O 1
ATOM 848 N N . TRP A 1 111 ? -3.328 1.857 11.791 1.00 85.44 111 TRP A N 1
ATOM 849 C CA . TRP A 1 111 ? -2.556 2.327 12.926 1.00 85.44 111 TRP A CA 1
ATOM 850 C C . TRP A 1 111 ? -3.184 3.605 13.455 1.00 85.44 111 TRP A C 1
ATOM 852 O O . TRP A 1 111 ? -3.571 4.492 12.687 1.00 85.44 111 TRP A O 1
ATOM 862 N N . GLN A 1 112 ? -3.279 3.687 14.774 1.00 82.25 112 GLN A N 1
ATOM 863 C CA . GLN A 1 112 ? -3.681 4.888 15.481 1.00 82.25 112 GLN A CA 1
ATOM 864 C C . GLN A 1 112 ? -2.445 5.497 16.126 1.00 82.25 112 GLN A C 1
ATOM 866 O O . GLN A 1 112 ? -1.770 4.847 16.918 1.00 82.25 112 GLN A O 1
ATOM 871 N N . ILE A 1 113 ? -2.131 6.728 15.743 1.00 75.31 113 ILE A N 1
ATOM 872 C CA . ILE A 1 113 ? -1.002 7.477 16.280 1.00 75.31 113 ILE A CA 1
ATOM 873 C C . ILE A 1 113 ? -1.573 8.634 17.079 1.00 75.31 113 ILE A C 1
ATOM 875 O O . ILE A 1 113 ? -2.396 9.397 16.575 1.00 75.31 113 ILE A O 1
ATOM 879 N N . PHE A 1 114 ? -1.111 8.769 18.312 1.00 81.69 114 PHE A N 1
ATOM 880 C CA . PHE A 1 114 ? -1.424 9.907 19.155 1.00 81.69 114 PHE A CA 1
ATOM 881 C C . PHE A 1 114 ? -0.242 10.867 19.129 1.00 81.69 114 PHE A C 1
ATOM 883 O O . PHE A 1 114 ? 0.892 10.461 19.378 1.00 81.69 114 PHE A O 1
ATOM 890 N N . LEU A 1 115 ? -0.496 12.129 18.803 1.00 78.19 115 LEU A N 1
ATOM 891 C CA . LEU A 1 115 ? 0.513 13.182 18.822 1.00 78.19 115 LEU A CA 1
ATOM 892 C C . LEU A 1 115 ? 0.028 14.337 19.679 1.00 78.19 115 LEU A C 1
ATOM 894 O O . LEU A 1 115 ? -1.103 14.795 19.531 1.00 78.19 115 LEU A O 1
ATOM 898 N N . LEU A 1 116 ? 0.904 14.842 20.541 1.00 86.44 116 LEU A N 1
ATOM 899 C CA . LEU A 1 116 ? 0.654 16.084 21.253 1.00 86.44 116 LEU A CA 1
ATOM 900 C C . LEU A 1 116 ? 1.011 17.257 20.330 1.00 86.44 116 LEU A C 1
ATOM 902 O O . LEU A 1 116 ? 2.184 17.502 20.057 1.00 86.44 116 LEU A O 1
ATOM 906 N N . VAL A 1 117 ? 0.003 17.978 19.846 1.00 81.94 117 VAL A N 1
ATOM 907 C CA . VAL A 1 117 ? 0.165 19.162 18.993 1.00 81.94 117 VAL A CA 1
ATOM 908 C C . VAL A 1 117 ? -0.390 20.357 19.754 1.00 81.94 117 VAL A C 1
ATOM 910 O O . VAL A 1 117 ? -1.557 20.363 20.132 1.00 81.94 117 VAL A O 1
ATOM 913 N N . SER A 1 118 ? 0.453 21.357 20.029 1.00 86.06 118 SER A N 1
ATOM 914 C CA . SER A 1 118 ? 0.057 22.570 20.765 1.00 86.06 118 SER A CA 1
ATOM 915 C C . SER A 1 118 ? -0.626 22.277 22.110 1.00 86.06 118 SER A C 1
ATOM 917 O O . SER A 1 118 ? -1.638 22.881 22.448 1.00 86.06 118 SER A O 1
ATOM 919 N N . LYS A 1 119 ? -0.069 21.327 22.878 1.00 86.12 119 LYS A N 1
ATOM 920 C CA . LYS A 1 119 ? -0.614 20.826 24.159 1.00 86.12 119 LYS A CA 1
ATOM 921 C C . LYS A 1 119 ? -1.966 20.098 24.058 1.00 86.12 119 LYS A C 1
ATOM 923 O O . LYS A 1 119 ? -2.536 19.760 25.090 1.00 86.12 119 LYS A O 1
ATOM 928 N N . GLN A 1 120 ? -2.453 19.799 22.855 1.00 85.12 120 GLN A N 1
ATOM 929 C CA . GLN A 1 120 ? -3.659 19.004 22.640 1.00 85.12 120 GLN A CA 1
ATOM 930 C C . GLN A 1 120 ? -3.307 17.636 22.056 1.00 85.12 120 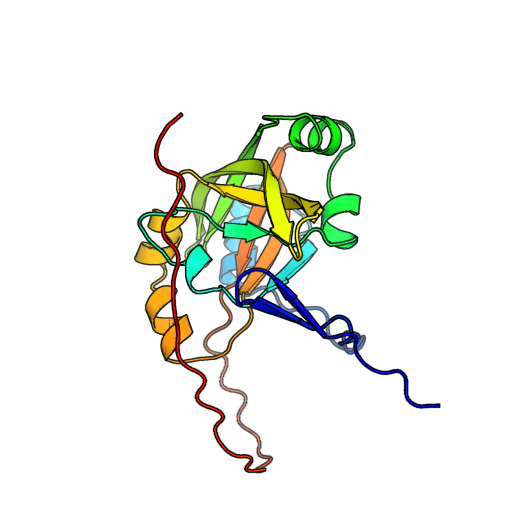GLN A C 1
ATOM 932 O O . GLN A 1 120 ? -2.506 17.52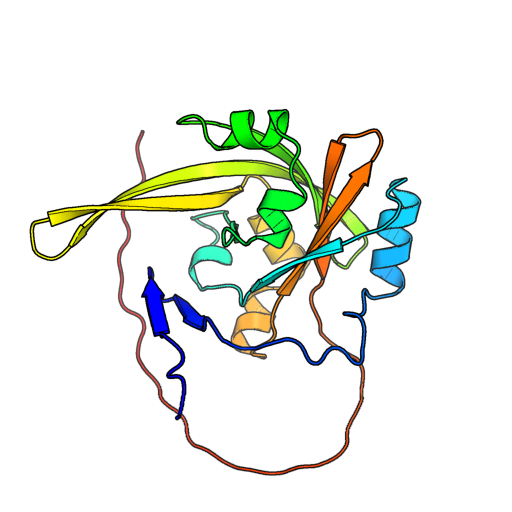8 21.127 1.00 85.12 120 GLN A O 1
ATOM 937 N N . LEU A 1 121 ? -3.907 16.577 22.603 1.00 84.00 121 LEU A N 1
ATOM 938 C CA . LEU A 1 121 ? -3.727 15.229 22.081 1.00 84.00 121 LEU A CA 1
ATOM 939 C C . LEU A 1 121 ? -4.563 15.066 20.808 1.00 84.00 121 LEU A C 1
ATOM 941 O O . LEU A 1 121 ? -5.791 15.067 20.855 1.00 84.00 121 LEU A O 1
ATOM 945 N N . GLN A 1 122 ? -3.893 14.925 19.671 1.00 80.75 122 GLN A N 1
ATOM 946 C CA . GLN A 1 122 ? -4.520 14.632 18.391 1.00 80.75 122 GLN A CA 1
ATOM 947 C C . GLN A 1 122 ? -4.343 13.162 18.037 1.00 80.75 122 GLN A C 1
ATOM 949 O O . GLN A 1 122 ? -3.293 12.564 18.269 1.00 80.75 122 GLN A O 1
ATOM 954 N N . THR A 1 123 ? -5.389 12.586 17.452 1.00 78.25 123 THR A N 1
ATOM 955 C CA . THR A 1 123 ? -5.401 11.196 17.004 1.00 78.25 123 THR A CA 1
ATOM 956 C C . THR A 1 123 ? -5.378 11.151 15.485 1.00 78.25 123 THR A C 1
ATOM 958 O O . THR A 1 123 ? -6.289 11.651 14.829 1.00 78.25 123 THR A O 1
ATOM 961 N N . PHE A 1 124 ? -4.373 10.488 14.927 1.00 76.75 124 PHE A N 1
ATOM 962 C CA . PHE A 1 124 ? -4.227 10.262 13.496 1.00 76.75 124 PHE A CA 1
ATOM 963 C C . PHE A 1 124 ? -4.438 8.786 13.183 1.00 76.75 124 PHE A C 1
ATOM 965 O O . PHE A 1 124 ? -3.845 7.912 13.815 1.00 76.75 124 PHE A O 1
ATOM 972 N N . LYS A 1 125 ? -5.283 8.501 12.192 1.00 78.25 125 LYS A N 1
ATOM 973 C CA . LYS A 1 125 ? -5.544 7.141 11.714 1.00 78.25 125 LYS A CA 1
ATOM 974 C C . LYS A 1 125 ? -4.887 6.968 10.353 1.00 78.25 125 LYS A C 1
ATOM 976 O O . LYS A 1 125 ? -5.268 7.640 9.400 1.00 78.25 125 LYS A O 1
ATOM 981 N N . ASN A 1 126 ? -3.928 6.055 10.268 1.00 82.00 126 ASN A N 1
ATOM 982 C CA . ASN A 1 126 ? -3.213 5.743 9.036 1.00 82.00 126 ASN A CA 1
ATOM 983 C C . ASN A 1 126 ? -3.473 4.296 8.636 1.00 82.00 126 ASN A C 1
ATOM 985 O O . ASN A 1 126 ? -3.500 3.417 9.493 1.00 82.00 126 ASN A O 1
ATOM 989 N N . LEU A 1 127 ? -3.630 4.038 7.341 1.00 90.00 127 LEU A N 1
ATOM 990 C CA . LEU A 1 127 ? -3.609 2.677 6.814 1.00 90.00 127 LEU A CA 1
ATOM 991 C C . LEU A 1 127 ? -2.168 2.335 6.455 1.00 90.00 127 LEU A C 1
ATOM 993 O O . LEU A 1 127 ? -1.450 3.179 5.920 1.00 90.00 127 LEU A O 1
ATOM 997 N N . ILE A 1 128 ? -1.725 1.130 6.789 1.00 91.88 128 ILE A N 1
ATOM 998 C CA . ILE A 1 128 ? -0.328 0.725 6.668 1.00 91.88 128 ILE A CA 1
ATOM 999 C C . ILE A 1 128 ? -0.245 -0.664 6.031 1.00 91.88 128 ILE A C 1
ATOM 1001 O O . ILE A 1 128 ? -0.951 -1.580 6.458 1.00 91.88 128 ILE A O 1
ATOM 1005 N N . LEU A 1 129 ? 0.654 -0.820 5.055 1.00 94.88 129 LEU A N 1
ATOM 1006 C CA . LEU A 1 129 ? 1.147 -2.118 4.587 1.00 94.88 129 LEU A CA 1
ATOM 1007 C C . LEU A 1 129 ? 2.492 -2.428 5.249 1.00 94.88 129 LEU A C 1
ATOM 1009 O O . LEU A 1 129 ? 3.401 -1.602 5.195 1.00 94.88 129 LEU A O 1
ATOM 1013 N N . THR A 1 130 ? 2.625 -3.599 5.869 1.00 94.31 130 THR A N 1
ATOM 1014 C CA . THR A 1 130 ? 3.849 -4.027 6.581 1.00 94.31 130 THR A CA 1
ATOM 1015 C C . THR A 1 130 ? 4.331 -5.415 6.126 1.00 94.31 130 THR A C 1
ATOM 1017 O O . THR A 1 130 ? 3.871 -5.946 5.112 1.00 94.31 130 THR A O 1
ATOM 1020 N N . LYS A 1 131 ? 5.258 -6.024 6.887 1.00 93.25 131 LYS A N 1
ATOM 1021 C CA . LYS A 1 131 ? 5.833 -7.372 6.706 1.00 93.25 131 LYS A CA 1
ATOM 1022 C C . LYS A 1 131 ? 6.883 -7.454 5.599 1.00 93.25 131 LYS A C 1
ATOM 1024 O O . LYS A 1 131 ? 8.070 -7.409 5.902 1.00 93.25 131 LYS A O 1
ATOM 1029 N N . HIS A 1 132 ? 6.479 -7.552 4.335 1.00 95.19 132 HIS A N 1
ATOM 1030 C CA . HIS A 1 132 ? 7.414 -7.717 3.209 1.00 95.19 132 HIS A CA 1
ATOM 1031 C C . HIS A 1 132 ? 7.637 -6.437 2.397 1.00 95.19 132 HIS A C 1
ATOM 1033 O O . HIS A 1 132 ? 8.220 -6.482 1.314 1.00 95.19 132 HIS A O 1
ATOM 1039 N N . TRP A 1 133 ? 7.199 -5.289 2.912 1.00 95.69 133 TRP A N 1
ATOM 1040 C CA . TRP A 1 133 ? 7.301 -4.024 2.195 1.00 95.69 133 TRP A CA 1
ATOM 1041 C C . TRP A 1 133 ? 8.752 -3.626 1.886 1.00 95.69 133 TRP A C 1
ATOM 1043 O O . TRP A 1 133 ? 9.064 -3.324 0.737 1.00 95.69 133 TRP A O 1
ATOM 1053 N N . ILE A 1 134 ? 9.671 -3.688 2.858 1.00 94.12 134 ILE A N 1
ATOM 1054 C CA . ILE A 1 134 ? 11.068 -3.302 2.609 1.00 94.12 134 ILE A CA 1
ATOM 1055 C C . ILE A 1 134 ? 11.758 -4.239 1.617 1.00 94.12 134 ILE A C 1
ATOM 1057 O O . ILE A 1 134 ? 12.576 -3.793 0.816 1.00 94.12 134 ILE A O 1
ATOM 1061 N N . LYS A 1 135 ? 11.395 -5.527 1.627 1.00 94.88 135 LYS A N 1
ATOM 1062 C CA . LYS A 1 135 ? 11.891 -6.496 0.648 1.00 94.88 135 LYS A CA 1
ATOM 1063 C C . LYS A 1 135 ? 11.480 -6.068 -0.762 1.00 94.88 135 LYS A C 1
ATOM 1065 O O . LYS A 1 135 ? 12.341 -5.953 -1.629 1.00 94.88 135 LYS A O 1
ATOM 1070 N N . LEU A 1 136 ? 10.203 -5.723 -0.949 1.00 95.19 136 LEU A N 1
ATOM 1071 C CA . LEU A 1 136 ? 9.691 -5.179 -2.208 1.00 95.19 136 LEU A CA 1
ATOM 1072 C C . LEU A 1 136 ? 10.449 -3.901 -2.616 1.00 95.19 136 LEU A C 1
ATOM 1074 O O . LEU A 1 136 ? 10.881 -3.794 -3.762 1.00 95.19 136 LEU A O 1
ATOM 1078 N N . VAL A 1 137 ? 10.672 -2.962 -1.688 1.00 92.94 137 VAL A N 1
ATOM 1079 C CA . VAL A 1 137 ? 11.420 -1.710 -1.935 1.00 92.94 137 VAL A CA 1
ATOM 1080 C C . VAL A 1 137 ? 12.842 -1.969 -2.434 1.00 92.94 137 VAL A C 1
ATOM 1082 O O . VAL A 1 137 ? 13.273 -1.325 -3.393 1.00 92.94 137 VAL A O 1
ATOM 1085 N N . VAL A 1 138 ? 13.573 -2.881 -1.786 1.00 92.31 138 VAL A N 1
ATOM 1086 C CA . VAL A 1 138 ? 14.959 -3.220 -2.145 1.00 92.31 138 VAL A CA 1
ATOM 1087 C C . VAL A 1 138 ? 15.006 -3.899 -3.510 1.00 92.31 138 VAL A C 1
ATOM 1089 O O . VAL A 1 138 ? 15.771 -3.473 -4.376 1.00 92.31 138 VAL A O 1
ATOM 1092 N N . GLU A 1 139 ? 14.156 -4.900 -3.729 1.00 93.12 139 GLU A N 1
ATOM 1093 C CA . GLU A 1 139 ? 14.122 -5.667 -4.977 1.00 93.12 139 GLU A CA 1
ATOM 1094 C C . GLU A 1 139 ? 13.706 -4.834 -6.194 1.00 93.12 139 GLU A C 1
ATOM 1096 O O . GLU A 1 139 ? 14.152 -5.110 -7.307 1.00 93.12 139 GLU A O 1
ATOM 1101 N N . ASN A 1 140 ? 12.906 -3.787 -5.984 1.00 89.94 140 ASN A N 1
ATOM 1102 C CA . ASN A 1 140 ? 12.462 -2.874 -7.039 1.00 89.94 140 ASN A CA 1
ATOM 1103 C C . ASN A 1 140 ? 13.245 -1.553 -7.069 1.00 89.94 140 ASN A C 1
ATOM 1105 O O . ASN A 1 140 ? 12.874 -0.640 -7.795 1.00 89.94 140 ASN A O 1
ATOM 1109 N N . LYS A 1 141 ? 14.329 -1.423 -6.288 1.00 89.44 141 LYS A N 1
ATOM 1110 C CA . LYS A 1 141 ? 15.214 -0.239 -6.265 1.00 89.44 141 LYS A CA 1
ATOM 1111 C C . LYS A 1 141 ? 14.480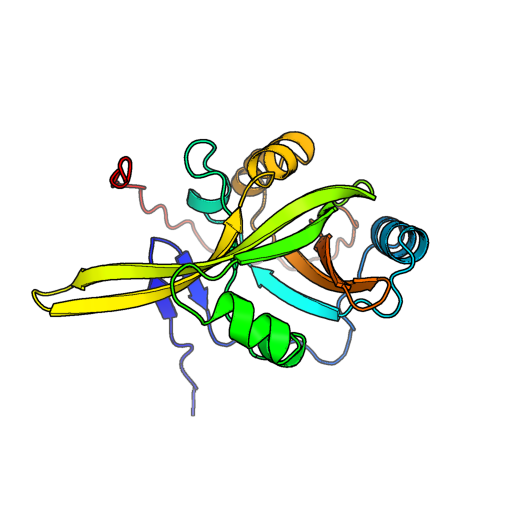 1.094 -6.010 1.00 89.44 141 LYS A C 1
ATOM 1113 O O . LYS A 1 141 ? 14.968 2.158 -6.393 1.00 89.44 141 LYS A O 1
ATOM 1118 N N . LEU A 1 142 ? 13.363 1.070 -5.276 1.00 86.88 142 LEU A N 1
ATOM 1119 C CA . LEU A 1 142 ? 12.467 2.233 -5.125 1.00 86.88 142 LEU A CA 1
ATOM 1120 C C . LEU A 1 142 ? 13.104 3.410 -4.371 1.00 86.88 142 LEU A C 1
ATOM 1122 O O . LEU A 1 142 ? 12.716 4.560 -4.564 1.00 86.88 142 LEU A O 1
ATOM 1126 N N . LYS A 1 143 ? 14.107 3.147 -3.525 1.00 82.38 143 LYS A N 1
ATOM 1127 C CA . LYS A 1 143 ? 14.858 4.204 -2.829 1.00 82.38 143 LYS A CA 1
ATOM 1128 C C . LYS A 1 143 ? 15.695 5.054 -3.793 1.00 82.38 143 LYS A C 1
ATOM 1130 O O . LYS A 1 143 ? 15.824 6.253 -3.571 1.00 82.38 143 LYS A O 1
ATOM 1135 N N . LYS A 1 144 ? 16.254 4.441 -4.845 1.00 71.62 144 LYS A N 1
ATOM 1136 C CA . LYS A 1 144 ? 17.036 5.139 -5.877 1.00 71.62 144 LYS A CA 1
ATOM 1137 C C . LYS A 1 144 ? 16.126 6.049 -6.698 1.00 71.62 144 LYS A C 1
ATOM 1139 O O . LYS A 1 144 ? 16.433 7.218 -6.885 1.00 71.62 144 LYS A O 1
ATOM 1144 N N . GLU A 1 145 ? 14.960 5.541 -7.085 1.00 68.25 145 GLU A N 1
ATOM 1145 C CA . GLU A 1 145 ? 13.983 6.328 -7.837 1.00 68.25 145 GLU A CA 1
ATOM 1146 C C . GLU A 1 145 ? 13.462 7.538 -7.067 1.00 68.25 145 GLU A C 1
ATOM 1148 O O . GLU A 1 145 ? 13.270 8.581 -7.673 1.00 68.25 145 GLU A O 1
ATOM 1153 N N . LEU A 1 146 ? 13.276 7.434 -5.745 1.00 67.69 146 LEU A N 1
ATOM 1154 C CA . LEU A 1 146 ? 12.897 8.588 -4.924 1.00 67.69 146 LEU A CA 1
ATOM 1155 C C . LEU A 1 146 ? 13.923 9.731 -5.013 1.00 67.69 146 LEU A C 1
ATOM 1157 O O . LEU A 1 146 ? 13.544 10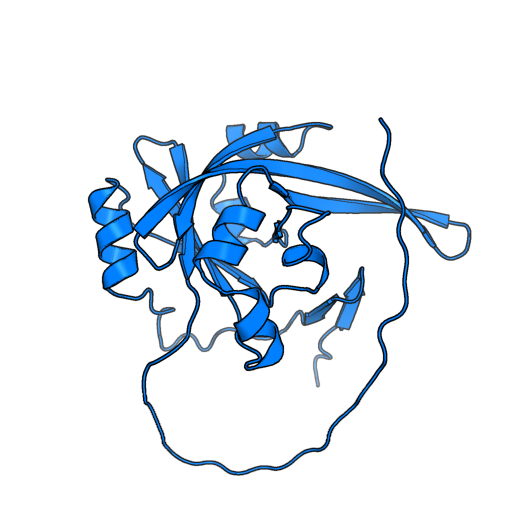.896 -4.949 1.00 67.69 146 LEU A O 1
ATOM 1161 N N . ALA A 1 147 ? 15.211 9.398 -5.135 1.00 62.84 147 ALA A N 1
ATOM 1162 C CA . ALA A 1 147 ? 16.289 10.377 -5.236 1.00 62.84 147 ALA A CA 1
ATOM 1163 C C . ALA A 1 147 ? 16.448 10.941 -6.658 1.00 62.84 147 ALA A C 1
ATOM 1165 O O . ALA A 1 147 ? 16.834 12.096 -6.810 1.00 62.84 147 ALA A O 1
ATOM 1166 N N . GLU A 1 148 ? 16.159 10.139 -7.685 1.00 63.91 148 GLU A N 1
ATOM 1167 C CA . GLU A 1 148 ? 16.394 10.507 -9.087 1.00 63.91 148 GLU A CA 1
ATOM 1168 C C . GLU A 1 148 ? 15.158 11.107 -9.774 1.00 63.91 148 GLU A C 1
ATOM 1170 O O . GLU A 1 148 ? 15.299 11.938 -10.670 1.00 63.91 148 GLU A O 1
ATOM 1175 N N . TYR A 1 149 ? 13.941 10.737 -9.355 1.00 61.31 149 TYR A N 1
ATOM 1176 C CA . TYR A 1 149 ? 12.707 11.125 -10.035 1.00 61.31 149 TYR A CA 1
ATOM 1177 C C . TYR A 1 149 ? 11.535 11.362 -9.065 1.00 61.31 149 TYR A C 1
ATOM 1179 O O . TYR A 1 149 ? 11.098 10.475 -8.334 1.00 61.31 149 TYR A O 1
ATOM 1187 N N . PHE A 1 150 ? 10.901 12.537 -9.148 1.00 57.94 150 PHE A N 1
ATOM 1188 C CA . PHE A 1 150 ? 9.584 12.773 -8.539 1.00 57.94 150 PHE A CA 1
ATOM 1189 C C . PHE A 1 150 ? 8.492 12.085 -9.373 1.00 57.94 150 PHE A C 1
ATOM 1191 O O . PHE A 1 150 ? 7.859 12.696 -10.237 1.00 57.94 150 PHE A O 1
ATOM 1198 N N . ARG A 1 151 ? 8.278 10.784 -9.150 1.00 69.50 151 ARG A N 1
ATOM 1199 C CA . ARG A 1 151 ? 7.200 10.021 -9.800 1.00 69.50 151 ARG A CA 1
ATOM 1200 C C . ARG A 1 151 ? 6.280 9.390 -8.769 1.00 69.50 151 ARG A C 1
ATOM 1202 O O . ARG A 1 151 ? 6.720 8.726 -7.831 1.00 69.50 151 ARG A O 1
ATOM 1209 N N . TYR A 1 152 ? 4.984 9.552 -9.009 1.00 71.00 152 TYR A N 1
ATOM 1210 C CA . TYR A 1 152 ? 3.955 8.919 -8.204 1.00 71.00 152 TYR A CA 1
ATOM 1211 C C . TYR A 1 152 ? 3.976 7.415 -8.415 1.00 71.00 152 TYR A C 1
ATOM 1213 O O . TYR A 1 152 ? 4.052 6.926 -9.541 1.00 71.00 152 TYR A O 1
ATOM 1221 N N . LYS A 1 153 ? 3.837 6.680 -7.321 1.00 84.81 153 LYS A N 1
ATOM 1222 C CA . LYS A 1 153 ? 3.583 5.249 -7.348 1.00 84.81 153 LYS A CA 1
ATOM 1223 C C . LYS A 1 153 ? 2.083 5.030 -7.254 1.00 84.81 153 LYS A C 1
ATOM 1225 O O . LYS A 1 153 ? 1.375 5.712 -6.503 1.00 84.81 153 LYS A O 1
ATOM 1230 N N . LYS A 1 154 ? 1.595 4.126 -8.094 1.00 91.31 154 LYS A N 1
ATOM 1231 C CA . LYS A 1 154 ? 0.175 3.818 -8.233 1.00 91.31 154 LYS A CA 1
ATOM 1232 C C . LYS A 1 154 ? -0.075 2.457 -7.604 1.00 91.31 154 LYS A C 1
ATOM 1234 O O . LYS A 1 154 ? 0.563 1.482 -7.994 1.00 91.31 154 LYS A O 1
ATOM 1239 N N . LEU A 1 155 ? -0.988 2.395 -6.641 1.00 94.00 155 LEU A N 1
ATOM 1240 C CA . LEU A 1 155 ? -1.436 1.133 -6.063 1.00 94.00 155 LEU A CA 1
ATOM 1241 C C . LEU A 1 155 ? -2.783 0.769 -6.679 1.00 94.00 155 LEU A C 1
ATOM 1243 O O . LEU A 1 155 ? -3.779 1.481 -6.505 1.00 94.00 155 LEU A O 1
ATOM 1247 N N . TRP A 1 156 ? -2.782 -0.333 -7.410 1.00 95.88 156 TRP A N 1
ATOM 1248 C CA . TRP A 1 156 ? -3.962 -0.927 -8.014 1.00 95.88 156 TRP A CA 1
ATOM 1249 C C . TRP A 1 156 ? -4.523 -1.990 -7.084 1.00 95.88 156 TRP A C 1
ATOM 1251 O O . TRP A 1 156 ? -3.750 -2.693 -6.444 1.00 95.88 156 TRP A O 1
ATOM 1261 N N . GLY A 1 157 ? -5.842 -2.111 -7.003 1.00 96.69 157 GLY A N 1
ATOM 1262 C CA . GLY A 1 157 ? -6.529 -3.184 -6.297 1.00 96.69 157 GLY A CA 1
ATOM 1263 C C . GLY A 1 157 ? -7.252 -4.103 -7.266 1.00 96.69 157 GLY A C 1
ATOM 1264 O O . GLY A 1 157 ? -7.781 -3.654 -8.281 1.00 96.69 157 GLY A O 1
ATOM 1265 N N . PHE A 1 158 ? -7.273 -5.390 -6.951 1.00 97.25 158 PHE A N 1
ATOM 1266 C CA . PHE A 1 158 ? -8.021 -6.403 -7.693 1.00 97.25 158 PHE A CA 1
ATOM 1267 C C . PHE A 1 158 ? -8.392 -7.561 -6.764 1.00 97.25 158 PHE A C 1
ATOM 1269 O O . PHE A 1 158 ? -8.009 -7.589 -5.589 1.00 97.25 158 PHE A O 1
ATOM 1276 N N . ARG A 1 159 ? -9.195 -8.498 -7.272 1.00 96.75 159 ARG A N 1
ATOM 1277 C CA . ARG A 1 159 ? -9.720 -9.623 -6.496 1.00 96.75 159 ARG A CA 1
ATOM 1278 C C . ARG A 1 159 ? -9.297 -10.943 -7.113 1.00 96.75 159 ARG A C 1
ATOM 1280 O O . ARG A 1 159 ? -9.486 -11.131 -8.306 1.00 96.75 159 ARG A O 1
ATOM 1287 N N . VAL A 1 160 ? -8.811 -11.867 -6.291 1.00 96.50 160 VAL A N 1
ATOM 1288 C CA . VAL A 1 160 ? -8.551 -13.261 -6.686 1.00 96.50 160 VAL A CA 1
ATOM 1289 C C . VAL A 1 160 ? -9.340 -14.157 -5.746 1.00 96.50 160 VAL A C 1
ATOM 1291 O O . VAL A 1 160 ? -9.096 -14.146 -4.539 1.00 96.50 160 VAL A O 1
ATOM 1294 N N . ASN A 1 161 ? -10.317 -14.904 -6.268 1.00 94.94 161 ASN A N 1
ATOM 1295 C CA . ASN A 1 161 ? -11.205 -15.755 -5.459 1.00 94.94 161 ASN A CA 1
ATOM 1296 C C . ASN A 1 161 ? -11.812 -15.005 -4.251 1.00 94.94 161 ASN A C 1
ATOM 1298 O O . ASN A 1 161 ? -11.811 -15.498 -3.124 1.00 94.94 161 ASN A O 1
ATOM 1302 N N . GLY A 1 162 ? -12.246 -13.758 -4.473 1.00 93.06 162 GLY A N 1
ATOM 1303 C CA . GLY A 1 162 ? -12.810 -12.871 -3.446 1.00 93.06 162 GLY A CA 1
ATOM 1304 C C . GLY A 1 162 ? -11.793 -12.208 -2.506 1.00 93.06 162 GLY A C 1
ATOM 1305 O O . GLY A 1 162 ? -12.156 -11.278 -1.789 1.00 93.06 162 GLY A O 1
ATOM 1306 N N . LYS A 1 163 ? -10.518 -12.612 -2.523 1.00 95.44 163 LYS A N 1
ATOM 1307 C CA . LYS A 1 163 ? -9.471 -12.042 -1.660 1.00 95.44 163 LYS A CA 1
ATOM 1308 C C . LYS A 1 163 ? -8.916 -10.740 -2.233 1.00 95.44 163 LYS A C 1
ATOM 1310 O O . LYS A 1 163 ? -8.783 -10.606 -3.449 1.00 95.44 163 LYS A O 1
ATOM 1315 N N . LEU A 1 164 ? -8.584 -9.799 -1.351 1.00 96.75 164 LEU A N 1
ATOM 1316 C CA . LEU A 1 164 ? -7.963 -8.520 -1.691 1.00 96.75 164 LEU A CA 1
ATOM 1317 C C . LEU A 1 164 ? -6.507 -8.700 -2.130 1.00 96.75 164 LEU A C 1
ATOM 1319 O O . LEU A 1 164 ? -5.678 -9.236 -1.391 1.00 96.75 164 LEU A O 1
ATOM 1323 N N . PHE A 1 165 ? -6.198 -8.207 -3.325 1.00 97.94 165 PHE A N 1
ATOM 1324 C CA . PHE A 1 165 ? -4.843 -8.112 -3.847 1.00 97.94 165 PHE A CA 1
ATOM 1325 C C . PHE A 1 165 ? -4.536 -6.667 -4.229 1.00 97.94 165 PHE A C 1
ATOM 1327 O O . PHE A 1 165 ? -5.429 -5.911 -4.626 1.00 97.94 165 PHE A O 1
ATOM 1334 N N . PHE A 1 166 ? -3.258 -6.309 -4.150 1.00 97.56 166 PHE A N 1
ATOM 1335 C CA . PHE A 1 166 ? -2.740 -5.067 -4.696 1.00 97.56 166 PHE A CA 1
ATOM 1336 C C . PHE A 1 166 ? -1.691 -5.332 -5.776 1.00 97.56 166 PHE A C 1
ATOM 1338 O O . PHE A 1 166 ? -1.017 -6.357 -5.759 1.00 97.56 166 PHE A O 1
ATOM 1345 N N . ALA A 1 167 ? -1.516 -4.384 -6.689 1.00 96.62 167 ALA A N 1
ATOM 1346 C CA . ALA A 1 167 ? -0.386 -4.334 -7.606 1.00 96.62 167 ALA A CA 1
ATOM 1347 C C . ALA A 1 167 ? 0.275 -2.957 -7.531 1.00 96.62 167 ALA A C 1
ATOM 1349 O O . ALA A 1 167 ? -0.400 -1.924 -7.615 1.00 96.62 167 ALA A O 1
ATOM 1350 N N . LEU A 1 168 ? 1.594 -2.941 -7.354 1.00 94.50 168 LEU A N 1
ATOM 1351 C CA . LEU A 1 168 ? 2.378 -1.717 -7.348 1.00 94.50 168 LEU A CA 1
ATOM 1352 C C . LEU A 1 168 ? 2.840 -1.411 -8.769 1.00 94.50 168 LEU A C 1
ATOM 1354 O O . LEU A 1 168 ? 3.671 -2.120 -9.327 1.00 94.50 168 LEU A O 1
ATOM 1358 N N . ASN A 1 169 ? 2.345 -0.309 -9.320 1.00 90.81 169 ASN A N 1
ATOM 1359 C CA . ASN A 1 169 ? 2.885 0.267 -10.539 1.00 90.81 169 ASN A CA 1
ATOM 1360 C C . ASN A 1 169 ? 3.895 1.366 -10.177 1.00 90.81 169 ASN A C 1
ATOM 1362 O O . ASN A 1 169 ? 3.587 2.344 -9.478 1.00 90.81 169 ASN A O 1
ATOM 1366 N N . VAL A 1 170 ? 5.108 1.173 -10.679 1.00 82.50 170 VAL A N 1
ATOM 1367 C CA . VAL A 1 170 ? 6.253 2.055 -10.539 1.00 82.50 170 VAL A CA 1
ATOM 1368 C C . VAL A 1 170 ? 6.488 2.658 -11.917 1.00 82.50 170 VAL A C 1
ATOM 1370 O O . VAL A 1 170 ? 7.199 2.091 -12.732 1.00 82.50 170 VAL A O 1
ATOM 1373 N N . GLU A 1 171 ? 5.825 3.774 -12.221 1.00 70.19 171 GLU A N 1
ATOM 1374 C CA . GLU A 1 171 ? 5.992 4.398 -13.536 1.00 70.19 171 GLU A CA 1
ATOM 1375 C C . GLU A 1 171 ? 7.444 4.863 -13.721 1.00 70.19 171 GLU A C 1
ATOM 1377 O O . GLU A 1 171 ? 7.941 5.699 -12.957 1.00 70.19 171 GLU A O 1
ATOM 1382 N N . GLY A 1 172 ? 8.092 4.303 -14.745 1.00 57.03 172 GLY A N 1
ATOM 1383 C CA . GLY A 1 172 ? 9.447 4.600 -15.190 1.00 57.03 172 GLY A CA 1
ATOM 1384 C C . GLY A 1 172 ? 9.710 3.923 -16.540 1.00 57.03 172 GLY A C 1
ATOM 1385 O O . GLY A 1 172 ? 9.810 2.705 -16.599 1.00 57.03 172 GLY A O 1
ATOM 1386 N N . SER A 1 173 ? 9.837 4.735 -17.596 1.00 41.34 173 SER A N 1
ATOM 1387 C CA . SER A 1 173 ? 10.104 4.404 -19.014 1.00 41.34 173 SER A CA 1
ATOM 1388 C C . SER A 1 173 ? 8.892 4.127 -19.928 1.00 41.34 173 SER A C 1
ATOM 1390 O O . SER A 1 173 ? 8.600 3.008 -20.322 1.00 41.34 173 SER A O 1
ATOM 1392 N N . SER A 1 174 ? 8.248 5.203 -20.383 1.00 34.31 174 SER A N 1
ATOM 1393 C CA . SER A 1 174 ? 7.912 5.321 -21.805 1.00 34.31 174 SER A CA 1
ATOM 1394 C C . SER A 1 174 ? 8.409 6.682 -22.276 1.00 34.31 174 SER A C 1
ATOM 1396 O O . SER A 1 174 ? 8.043 7.726 -21.738 1.00 34.31 174 SER A O 1
ATOM 1398 N N . SER A 1 175 ? 9.338 6.639 -23.217 1.00 38.75 175 SER A N 1
ATOM 1399 C CA . SER A 1 175 ? 9.770 7.747 -24.054 1.00 38.75 175 SER A CA 1
ATOM 1400 C C . SER A 1 175 ? 8.566 8.359 -24.768 1.00 38.75 175 SER A C 1
ATOM 1402 O O . SER A 1 175 ? 8.177 7.864 -25.815 1.00 38.75 175 SER A O 1
ATOM 1404 N N . ASP A 1 176 ? 8.006 9.419 -24.195 1.00 33.62 176 ASP A N 1
ATOM 1405 C CA . ASP A 1 176 ? 7.203 10.409 -24.911 1.00 33.62 176 ASP A CA 1
ATOM 1406 C C . ASP A 1 176 ? 7.846 11.769 -24.630 1.00 33.62 176 ASP A C 1
ATOM 1408 O O . ASP A 1 176 ? 7.524 12.468 -23.667 1.00 33.62 176 ASP A O 1
ATOM 1412 N N . ASP A 1 177 ? 8.847 12.082 -25.445 1.00 38.44 177 ASP A N 1
ATOM 1413 C CA . ASP A 1 177 ? 9.438 13.405 -25.541 1.00 38.44 177 ASP A CA 1
ATOM 1414 C C . ASP A 1 177 ? 8.517 14.253 -26.427 1.00 38.44 177 ASP A C 1
ATOM 1416 O O . ASP A 1 177 ? 8.210 13.855 -27.550 1.00 38.44 177 ASP A O 1
ATOM 1420 N N . ASN A 1 178 ? 8.037 15.385 -25.911 1.00 32.00 178 ASN A N 1
ATOM 1421 C CA . ASN A 1 178 ? 7.740 16.576 -26.708 1.00 32.00 178 ASN A CA 1
ATOM 1422 C C . ASN A 1 178 ? 7.481 17.778 -25.789 1.00 32.00 178 ASN A C 1
ATOM 1424 O O . ASN A 1 178 ? 6.366 18.038 -25.343 1.00 32.00 178 ASN A O 1
ATOM 1428 N N . GLY A 1 179 ? 8.577 18.487 -25.512 1.00 32.31 179 GLY A N 1
ATOM 1429 C CA . GLY A 1 179 ? 8.679 19.945 -25.469 1.00 32.31 179 GLY A CA 1
ATOM 1430 C C . GLY A 1 179 ? 7.587 20.752 -24.763 1.00 32.31 179 GLY A C 1
ATOM 1431 O O . GLY A 1 179 ? 6.601 21.139 -25.376 1.00 32.31 179 GLY A O 1
ATOM 1432 N N . ALA A 1 180 ? 7.891 21.200 -23.544 1.00 27.83 180 ALA A N 1
ATOM 1433 C CA . ALA A 1 180 ? 7.681 22.594 -23.152 1.00 27.83 180 ALA A CA 1
ATOM 1434 C C . ALA A 1 180 ? 8.580 22.929 -21.955 1.00 27.83 180 ALA A C 1
ATOM 1436 O O . ALA A 1 180 ? 8.383 22.464 -20.834 1.00 27.83 180 ALA A O 1
ATOM 1437 N N . SER A 1 181 ? 9.600 23.737 -22.230 1.00 30.59 181 SER A N 1
ATOM 1438 C CA . SER A 1 181 ? 10.448 24.396 -21.246 1.00 30.59 181 SER A CA 1
ATOM 1439 C C . SER A 1 181 ? 9.625 25.365 -20.392 1.00 30.59 181 SER A C 1
ATOM 1441 O O . SER A 1 181 ? 9.050 26.307 -20.930 1.00 30.59 181 SER A O 1
ATOM 1443 N N . SER A 1 182 ? 9.677 25.221 -19.068 1.00 28.98 182 SER A N 1
ATOM 1444 C CA . SER A 1 182 ? 9.647 26.380 -18.171 1.00 28.98 182 SER A CA 1
ATOM 1445 C C . SER A 1 182 ? 10.311 26.060 -16.832 1.00 28.98 182 SER A C 1
ATOM 1447 O O . SER A 1 182 ? 9.793 25.310 -16.006 1.00 28.98 182 SER A O 1
ATOM 1449 N N . SER A 1 183 ? 11.478 26.673 -16.665 1.00 34.72 183 SER A N 1
ATOM 1450 C CA . SER A 1 183 ? 12.203 26.926 -15.423 1.00 34.72 183 SER A CA 1
ATOM 1451 C C . SER A 1 183 ? 11.289 27.304 -14.252 1.00 34.72 183 SER A C 1
ATOM 1453 O O . SER A 1 183 ? 10.449 28.191 -14.381 1.00 34.72 183 SER A O 1
ATOM 1455 N N . SER A 1 184 ? 11.503 26.695 -13.085 1.00 28.69 184 SER A N 1
ATOM 1456 C CA . SER A 1 184 ? 11.425 27.418 -11.812 1.00 28.69 184 SER A CA 1
ATOM 1457 C C . SER A 1 184 ? 12.153 26.657 -10.704 1.00 28.69 184 SER A C 1
ATOM 1459 O O . SER A 1 184 ? 12.255 25.434 -10.678 1.00 28.69 184 SER A O 1
ATOM 1461 N N . THR A 1 185 ? 12.764 27.463 -9.855 1.00 28.73 185 THR A N 1
ATOM 1462 C CA . THR A 1 185 ? 13.918 27.221 -9.001 1.00 28.73 185 THR A CA 1
ATOM 1463 C C . THR A 1 185 ? 13.648 26.411 -7.735 1.00 28.73 185 THR A C 1
ATOM 1465 O O . THR A 1 185 ? 12.567 26.431 -7.153 1.00 28.73 185 THR A O 1
ATOM 1468 N N . LEU A 1 186 ? 14.715 25.735 -7.305 1.00 28.86 186 LEU A N 1
ATOM 1469 C CA . LEU A 1 186 ? 14.873 24.902 -6.116 1.00 28.86 186 LEU A CA 1
ATOM 1470 C C . LEU A 1 186 ? 14.381 25.573 -4.823 1.00 28.86 186 LEU A C 1
ATOM 1472 O O . LEU A 1 186 ? 14.772 26.694 -4.506 1.00 28.86 186 LEU A O 1
ATOM 1476 N N . SER A 1 187 ? 13.646 24.817 -4.006 1.00 29.25 187 SER A N 1
ATOM 1477 C CA . SER A 1 187 ? 13.549 25.059 -2.566 1.00 29.25 187 SER A CA 1
ATOM 1478 C C . SER A 1 187 ? 14.044 23.818 -1.827 1.00 29.25 187 SER A C 1
ATOM 1480 O O . SER A 1 187 ? 13.341 22.820 -1.675 1.00 29.25 187 SER A O 1
ATOM 1482 N N . LEU A 1 188 ? 15.311 23.888 -1.417 1.00 31.95 188 LEU A N 1
ATOM 1483 C CA . LEU A 1 188 ? 15.908 23.039 -0.395 1.00 31.95 188 LEU A CA 1
ATOM 1484 C C . LEU A 1 188 ? 15.275 23.408 0.950 1.00 31.95 188 LEU A C 1
ATOM 1486 O O . LEU A 1 188 ? 15.505 24.510 1.442 1.00 31.95 188 LEU A O 1
ATOM 1490 N N . VAL A 1 189 ? 14.539 22.489 1.580 1.00 27.02 189 VAL A N 1
ATOM 1491 C CA . VAL A 1 189 ? 14.352 22.531 3.038 1.00 27.02 189 VAL A CA 1
ATOM 1492 C C . VAL A 1 189 ? 14.630 21.156 3.630 1.00 27.02 189 VAL A C 1
ATOM 1494 O O . VAL A 1 189 ? 13.844 20.216 3.537 1.00 27.02 189 VAL A O 1
ATOM 1497 N N . LEU A 1 190 ? 15.832 21.121 4.194 1.00 23.73 190 LEU A N 1
ATOM 1498 C CA . LEU A 1 190 ? 16.418 20.257 5.204 1.00 23.73 190 LEU A CA 1
ATOM 1499 C C . LEU A 1 190 ? 15.459 19.339 5.985 1.00 23.73 190 LEU A C 1
ATOM 1501 O O . LEU A 1 190 ? 14.507 19.761 6.636 1.00 23.73 190 LEU A O 1
ATOM 1505 N N . SER A 1 191 ? 15.839 18.068 5.992 1.00 36.00 191 SER A N 1
ATOM 1506 C CA . SER A 1 191 ? 15.443 17.015 6.920 1.00 36.00 191 SER A CA 1
ATOM 1507 C C . SER A 1 191 ? 15.879 17.294 8.366 1.00 36.00 191 SER A C 1
ATOM 1509 O O . SER A 1 191 ? 17.057 17.553 8.596 1.00 36.00 191 SER A O 1
ATOM 1511 N N . LEU A 1 192 ? 14.969 17.121 9.336 1.00 25.06 192 LEU A N 1
ATOM 1512 C CA . LEU A 1 192 ? 15.282 16.953 10.764 1.00 25.06 192 LEU A CA 1
ATOM 1513 C C . LEU A 1 192 ? 14.188 16.109 11.479 1.00 25.06 192 LEU A C 1
ATOM 1515 O O . LEU A 1 192 ? 13.047 16.546 11.539 1.00 25.06 192 LEU A O 1
ATOM 1519 N N . TRP A 1 193 ? 14.594 14.918 11.966 1.00 25.97 193 TRP A N 1
ATOM 1520 C CA . TRP A 1 193 ? 14.163 14.073 13.119 1.00 25.97 193 TRP A CA 1
ATOM 1521 C C . TRP A 1 193 ? 12.656 13.873 13.445 1.00 25.97 193 TRP A C 1
ATOM 1523 O O . TRP A 1 193 ? 11.825 14.744 13.254 1.00 25.97 193 TRP A O 1
ATOM 1533 N N . ILE A 1 194 ? 12.192 12.720 13.951 1.00 31.25 194 ILE A N 1
ATOM 1534 C CA . ILE A 1 194 ? 12.552 12.093 15.238 1.00 31.25 194 ILE A CA 1
ATOM 1535 C C . ILE A 1 194 ? 12.283 10.572 15.207 1.00 31.25 194 ILE A C 1
ATOM 1537 O O . ILE A 1 194 ? 11.208 10.116 14.814 1.00 31.25 194 ILE A O 1
ATOM 1541 N N . SER A 1 195 ? 13.272 9.807 15.680 1.00 34.59 195 SER A N 1
ATOM 1542 C CA . SER A 1 195 ? 13.131 8.458 16.238 1.00 34.59 195 SER A CA 1
ATOM 1543 C C . SER A 1 195 ? 12.171 8.470 17.421 1.00 34.59 195 SER A C 1
ATOM 1545 O O . SER A 1 195 ? 12.444 9.211 18.343 1.00 34.59 195 SER A O 1
ATOM 1547 N N . PHE A 1 196 ? 11.121 7.649 17.445 1.00 28.98 196 PHE A N 1
ATOM 1548 C CA . PHE A 1 196 ? 10.589 6.998 18.658 1.00 28.98 196 PHE A CA 1
ATOM 1549 C C . PHE A 1 196 ? 9.393 6.122 18.268 1.00 28.98 196 PHE A C 1
ATOM 1551 O O . PHE A 1 196 ? 8.352 6.629 17.863 1.00 28.98 196 PHE A O 1
ATOM 1558 N N . ALA A 1 197 ? 9.591 4.806 18.344 1.00 26.59 197 ALA A N 1
ATOM 1559 C CA . ALA A 1 197 ? 8.625 3.795 18.789 1.00 26.59 197 ALA A CA 1
ATOM 1560 C C . ALA A 1 197 ? 9.245 2.412 18.527 1.00 26.59 197 ALA A C 1
ATOM 1562 O O . ALA A 1 197 ? 8.833 1.677 17.633 1.00 26.59 197 ALA A O 1
ATOM 1563 N N . CYS A 1 198 ? 10.300 2.111 19.285 1.00 24.38 198 CYS A N 1
ATOM 1564 C CA . CYS A 1 198 ? 10.632 0.741 19.650 1.00 24.38 198 CYS A CA 1
ATOM 1565 C C . CYS A 1 198 ? 10.016 0.506 21.041 1.00 24.38 198 CYS A C 1
ATOM 1567 O O . CYS A 1 198 ? 9.987 1.445 21.839 1.00 24.38 198 CYS A O 1
ATOM 1569 N N . SER A 1 199 ? 9.562 -0.723 21.292 1.00 28.22 199 SER A N 1
ATOM 1570 C CA . SER A 1 199 ? 8.871 -1.226 22.494 1.00 28.22 199 SER A CA 1
ATOM 1571 C C . SER A 1 199 ? 7.382 -0.882 22.609 1.00 28.22 199 SER A C 1
ATOM 1573 O O . SER A 1 199 ? 7.014 0.184 23.096 1.00 28.22 199 SER A O 1
ATOM 1575 N N . ILE A 1 200 ? 6.525 -1.811 22.167 1.00 30.22 200 ILE A N 1
ATOM 1576 C CA . ILE A 1 200 ? 5.797 -2.792 23.006 1.00 30.22 200 ILE A CA 1
ATOM 1577 C C . ILE A 1 200 ? 5.466 -4.000 22.121 1.00 30.22 200 ILE A C 1
ATOM 1579 O O . ILE A 1 200 ? 5.094 -3.779 20.944 1.00 30.22 200 ILE A O 1
#

pLDDT: mean 73.8, std 25.13, range [23.73, 97.94]

Sequence (200 aa):
MEKYAQIFRLFGNTIIVGETANPARPPLLPPELMNAIHSAGGPKPMLLIKKNLGASDVNKDLNRLSVPKTIALMDFLTDKEKGSIENDGGRHDVTVIDPRGCHFVMVFSRWQIFLLVSKQLQTFKNLILTKHWIKLVVENKLKKELAEYFRYKKLWGFRVNGKLFFALNVEGSSSDDNGASSSSTLSLVLSLWISFACSI

Organism: NCBI:txid185542

Secondary structure (DSSP, 8-state):
---PPEEEEETTEEEEE-----TTSPPPPPHHHHHHHHHTT--S-EEEEEEPPPTTTS-TTT--EEEP--HHHHHHS-HHHHHHHHSTT-EEEEEEE-TTS-EEEEEEEEEEEEEEETTEEEEEEEEEEESSHHHHHHHTTHHHHHHH----EEEEEEEETTEEEEEEEE------------------------------

Radius of gyration: 18.12 Å; chains: 1; bounding box: 35×48×51 Å

InterPro domains:
  IPR005508 B3 domain-containing protein At2g31720-like [PF03754] (35-137)
  IPR005508 B3 domain-containing protein At2g31720-like [PTHR31541] (22-170)
  IPR015300 DNA-binding pseudobarrel domain superfamily [G3DSA:2.40.330.10] (43-181)
  IPR015300 DNA-binding pseudobarrel domain superfamily [SSF101936] (46-158)

Foldseek 3Di:
DDDDFDWDQDPNDTDGDDDDDPPPDDPDDDPQLVVLCVVLVWPDKDWQDWAFFDPLLQDPVNQKGWDDDDPSVVVPDDPVQVVQAVDDVRWDWEWEQEPNSDIDIWIWHWDWDWDQDPNDTDIDIIIMTGDCSNVSCVVVVVVVCSVVDPGIWIWIWTDDVNGIYIYIDDDDDDDDDDDDDDDDDDDDDDDDDDDDDDDD